Protein AF-A0A957LFF7-F1 (afdb_monomer)

Solvent-accessible surface area (backbone atoms only — not comparable to full-atom values): 16092 Å² total; per-residue (Å²): 108,64,40,80,43,75,60,96,47,93,90,56,61,20,32,33,23,32,61,81,77,65,48,78,44,33,80,44,95,45,65,62,37,70,93,57,40,44,68,36,79,87,56,57,24,31,41,45,17,25,79,89,39,57,14,36,35,26,32,63,75,37,49,80,54,36,79,46,99,39,33,46,65,43,64,48,60,26,63,67,77,51,31,30,41,39,32,44,51,45,91,85,44,99,55,83,51,52,25,37,32,26,35,55,90,66,52,47,77,68,32,72,49,96,48,56,61,72,44,76,49,58,40,88,73,17,66,34,24,44,40,31,36,66,98,34,50,18,34,39,22,34,35,84,59,56,50,82,75,42,75,48,98,50,39,54,31,87,86,28,60,43,67,33,89,85,59,54,36,38,39,42,27,28,68,88,57,33,37,39,40,31,35,74,82,74,82,48,76,49,76,54,71,91,84,60,54,52,52,86,57,53,72,42,58,49,90,83,53,66,30,36,41,39,43,35,58,86,83,48,72,48,80,43,46,48,56,51,55,60,70,39,71,91,36,70,92,74,52,52,72,68,54,54,49,50,47,49,46,63,43,82,69,54,73,83,71,80,70,93,41,78,70,60,48,68,64,52,64,76,53,57,67,61,48,52,56,39,56,64,57,74,78,109

pLDDT: mean 75.21, std 21.8, range [34.44, 98.62]

Structure (mmCIF, N/CA/C/O backbone):
data_AF-A0A957LFF7-F1
#
_entry.id   AF-A0A957LFF7-F1
#
loop_
_atom_site.group_PDB
_atom_site.id
_atom_site.type_symbol
_atom_site.label_atom_id
_atom_site.label_alt_id
_atom_site.label_comp_id
_atom_site.label_asym_id
_atom_site.label_entity_id
_atom_site.label_seq_id
_atom_site.pdbx_PDB_ins_code
_atom_site.Cartn_x
_atom_site.Cartn_y
_atom_site.Cartn_z
_atom_site.occupancy
_atom_site.B_iso_or_equiv
_atom_site.auth_seq_id
_atom_site.auth_comp_id
_atom_site.auth_asym_id
_atom_site.auth_atom_id
_atom_site.pdbx_PDB_model_num
ATOM 1 N N . ASN A 1 1 ? 1.253 -13.763 -16.167 1.00 77.38 1 ASN A N 1
ATOM 2 C CA . ASN A 1 1 ? 1.771 -13.735 -17.559 1.00 77.38 1 ASN A CA 1
ATOM 3 C C . ASN A 1 1 ? 3.117 -13.038 -17.719 1.00 77.38 1 ASN A C 1
ATOM 5 O O . ASN A 1 1 ? 3.558 -12.886 -18.852 1.00 77.38 1 ASN A O 1
ATOM 9 N N . VAL A 1 2 ? 3.798 -12.659 -16.637 1.00 89.12 2 VAL A N 1
ATOM 10 C CA . VAL A 1 2 ? 5.125 -12.039 -16.680 1.00 89.12 2 VAL A CA 1
ATOM 11 C C . VAL A 1 2 ? 6.040 -12.816 -15.743 1.00 89.12 2 VAL A C 1
ATOM 13 O O . VAL A 1 2 ? 5.592 -13.253 -14.685 1.00 89.12 2 VAL A O 1
ATOM 16 N N . LEU A 1 3 ? 7.289 -13.005 -16.152 1.00 87.38 3 LEU A N 1
ATOM 17 C CA . LEU A 1 3 ? 8.359 -13.588 -15.354 1.00 87.38 3 LEU A CA 1
ATOM 18 C C . LEU A 1 3 ? 9.460 -12.542 -15.204 1.00 87.38 3 LEU A C 1
ATOM 20 O O . LEU A 1 3 ? 9.880 -11.948 -16.196 1.00 87.38 3 LEU A O 1
ATOM 24 N N . LEU A 1 4 ? 9.924 -12.330 -13.978 1.00 87.44 4 LEU A N 1
ATOM 25 C CA . LEU A 1 4 ? 11.125 -11.547 -13.713 1.00 87.44 4 LEU A CA 1
ATOM 26 C C . LEU A 1 4 ? 12.278 -12.523 -13.518 1.00 87.44 4 LEU A C 1
ATOM 28 O O . LEU A 1 4 ? 12.191 -13.439 -12.702 1.00 87.44 4 LEU A O 1
ATOM 32 N N . VAL A 1 5 ? 13.330 -12.350 -14.303 1.00 84.12 5 VAL A N 1
ATOM 33 C CA . VAL A 1 5 ? 14.483 -13.242 -14.340 1.00 84.12 5 VAL A CA 1
ATOM 34 C C . VAL A 1 5 ? 15.699 -12.429 -13.935 1.00 84.12 5 VAL A C 1
ATOM 36 O O . VAL A 1 5 ? 16.061 -11.484 -14.629 1.00 84.12 5 VAL A O 1
ATOM 39 N N . SER A 1 6 ? 16.323 -12.787 -12.814 1.00 82.50 6 SER A N 1
ATOM 40 C CA . SER A 1 6 ? 17.647 -12.273 -12.468 1.00 82.50 6 SER A CA 1
ATOM 41 C C . SER A 1 6 ? 18.702 -13.279 -12.945 1.00 82.50 6 SER A C 1
ATOM 43 O O . SER A 1 6 ? 18.660 -14.431 -12.501 1.00 82.50 6 SER A O 1
ATOM 45 N N . PRO A 1 7 ? 19.576 -12.919 -13.900 1.00 76.38 7 PRO A N 1
ATOM 46 C CA . PRO A 1 7 ? 20.633 -13.805 -14.363 1.00 76.38 7 PRO A CA 1
ATOM 47 C C . PRO A 1 7 ? 21.721 -13.950 -13.291 1.00 76.38 7 PRO A C 1
ATOM 49 O O . PRO A 1 7 ? 22.171 -12.972 -12.710 1.00 76.38 7 PRO A O 1
ATOM 52 N N . ASP A 1 8 ? 22.211 -15.173 -13.085 1.00 71.88 8 ASP A N 1
ATOM 53 C CA . ASP A 1 8 ? 23.345 -15.475 -12.187 1.00 71.88 8 ASP A CA 1
ATOM 54 C C . ASP A 1 8 ? 24.714 -15.163 -12.843 1.00 71.88 8 ASP A C 1
ATOM 56 O O . ASP A 1 8 ? 25.761 -15.697 -12.482 1.00 71.88 8 ASP A O 1
ATOM 60 N N . ILE A 1 9 ? 24.713 -14.334 -13.892 1.00 75.12 9 ILE A N 1
ATOM 61 C CA . ILE A 1 9 ? 25.899 -13.992 -14.678 1.00 75.12 9 ILE A CA 1
ATOM 62 C C . ILE A 1 9 ? 26.309 -12.566 -14.332 1.00 75.12 9 ILE A C 1
ATOM 64 O O . ILE A 1 9 ? 25.563 -11.611 -14.546 1.00 75.12 9 ILE A O 1
ATOM 68 N N . GLN A 1 10 ? 27.535 -12.415 -13.830 1.00 75.19 10 GLN A N 1
ATOM 69 C CA . GLN A 1 10 ? 28.077 -11.119 -13.440 1.00 75.19 10 GLN A CA 1
ATOM 70 C C . GLN A 1 10 ? 28.058 -10.129 -14.620 1.00 75.19 10 GLN A C 1
ATOM 72 O O . GLN A 1 10 ? 28.697 -10.358 -15.646 1.00 75.19 10 GLN A O 1
ATOM 77 N N . GLY A 1 11 ? 27.354 -9.008 -14.444 1.00 73.00 11 GLY A N 1
ATOM 78 C CA . GLY A 1 11 ? 27.258 -7.931 -15.434 1.00 73.00 11 GLY A CA 1
ATOM 79 C C . GLY A 1 11 ? 26.055 -8.016 -16.377 1.00 73.00 11 GLY A C 1
ATOM 80 O O . GLY A 1 11 ? 25.859 -7.087 -17.160 1.00 73.00 11 GLY A O 1
ATOM 81 N N . GLU A 1 12 ? 25.233 -9.067 -16.300 1.00 83.81 12 GLU A N 1
ATOM 82 C CA . GLU A 1 12 ? 23.935 -9.078 -16.974 1.00 83.81 12 GLU A CA 1
ATOM 83 C C . GLU A 1 12 ? 22.857 -8.453 -16.088 1.00 83.81 12 GLU A C 1
ATOM 85 O O . GLU A 1 12 ? 22.757 -8.731 -14.897 1.00 83.81 12 GLU A O 1
ATOM 90 N N . LEU A 1 13 ? 22.044 -7.587 -16.688 1.00 87.81 13 LEU A N 1
ATOM 91 C CA . LEU A 1 13 ? 20.925 -6.965 -15.996 1.00 87.81 13 LEU A CA 1
ATOM 92 C C . LEU A 1 13 ? 19.723 -7.916 -15.944 1.00 87.81 13 LEU A C 1
ATOM 94 O O . LEU A 1 13 ? 19.470 -8.620 -16.932 1.00 87.81 13 LEU A O 1
ATOM 98 N N . PRO A 1 14 ? 18.934 -7.891 -14.854 1.00 91.19 14 PRO A N 1
ATOM 99 C CA . PRO A 1 14 ? 17.681 -8.625 -14.783 1.00 91.19 14 PRO A CA 1
ATOM 100 C C . PRO A 1 14 ? 16.731 -8.279 -15.927 1.00 91.19 14 PRO A C 1
ATOM 102 O O . PRO A 1 14 ? 16.758 -7.188 -16.496 1.00 91.19 14 PRO A O 1
ATOM 105 N N . GLN A 1 15 ? 15.889 -9.234 -16.297 1.00 92.75 15 GLN A N 1
ATOM 106 C CA . GLN A 1 15 ? 15.013 -9.133 -17.455 1.00 92.75 15 GLN A CA 1
ATOM 107 C C . GLN A 1 15 ? 13.576 -9.453 -17.083 1.00 92.75 15 GLN A C 1
ATOM 109 O O . GLN A 1 15 ? 13.282 -10.332 -16.274 1.00 92.75 15 GLN A O 1
ATOM 114 N N . MET A 1 16 ? 12.663 -8.754 -17.740 1.00 94.50 16 MET A N 1
ATOM 115 C CA . MET A 1 16 ? 11.258 -9.106 -17.766 1.00 94.50 16 MET A CA 1
ATOM 116 C C . MET A 1 16 ? 10.983 -9.956 -19.004 1.00 94.50 16 MET A C 1
ATOM 118 O O . MET A 1 16 ? 11.341 -9.569 -20.116 1.00 94.50 16 MET A O 1
ATOM 122 N N . HIS A 1 17 ? 10.282 -11.071 -18.828 1.00 94.12 17 HIS A N 1
ATOM 123 C CA . HIS A 1 17 ? 9.855 -11.962 -19.899 1.00 94.12 17 HIS A CA 1
ATOM 124 C C . HIS A 1 17 ? 8.348 -12.177 -19.880 1.00 94.12 17 HIS A C 1
ATOM 126 O O . HIS A 1 17 ? 7.707 -12.186 -18.829 1.00 94.12 17 HIS A O 1
ATOM 132 N N . SER A 1 18 ? 7.776 -12.433 -21.051 1.00 92.69 18 SER A N 1
ATOM 133 C CA . SER A 1 18 ? 6.415 -12.939 -21.143 1.00 92.69 18 SER A CA 1
ATOM 134 C C . SER A 1 18 ? 6.381 -14.371 -20.623 1.00 92.69 18 SER A C 1
ATOM 136 O O . SER A 1 18 ? 7.035 -15.257 -21.164 1.00 92.69 18 SER A O 1
ATOM 138 N N . GLY A 1 19 ? 5.557 -14.629 -19.615 1.00 88.75 19 GLY A N 1
ATOM 139 C CA . GLY A 1 19 ? 5.287 -15.983 -19.134 1.00 88.75 19 GLY A CA 1
ATOM 140 C C . GLY A 1 19 ? 4.534 -16.858 -20.143 1.00 88.75 19 GLY A C 1
ATOM 141 O O . GLY A 1 19 ? 4.416 -18.054 -19.918 1.00 88.75 19 GLY A O 1
ATOM 142 N N . LEU A 1 20 ? 4.021 -16.287 -21.242 1.00 90.12 20 LEU A N 1
ATOM 143 C CA . LEU A 1 20 ? 3.292 -17.035 -22.272 1.00 90.12 20 LEU A CA 1
ATOM 144 C C . LEU A 1 20 ? 4.219 -17.655 -23.322 1.00 90.12 20 LEU A C 1
ATOM 146 O O . LEU A 1 20 ? 3.937 -18.740 -23.819 1.00 90.12 20 LEU A O 1
ATOM 150 N N . ASN A 1 21 ? 5.296 -16.960 -23.695 1.00 91.44 21 ASN A N 1
ATOM 151 C CA . ASN A 1 21 ? 6.184 -17.387 -24.783 1.00 91.44 21 ASN A CA 1
ATOM 152 C C . ASN A 1 21 ? 7.684 -17.233 -24.479 1.00 91.44 21 ASN A C 1
ATOM 154 O O . ASN A 1 21 ? 8.506 -17.561 -25.327 1.00 91.44 21 ASN A O 1
ATOM 158 N N . GLY A 1 22 ? 8.051 -16.741 -23.295 1.00 91.06 22 GLY A N 1
ATOM 159 C CA . GLY A 1 22 ? 9.440 -16.549 -22.875 1.00 91.06 22 GLY A CA 1
ATOM 160 C C . GLY A 1 22 ? 10.151 -15.360 -23.526 1.00 91.06 22 GLY A C 1
ATOM 161 O O . GLY A 1 22 ? 11.313 -15.106 -23.205 1.00 91.06 22 GLY A O 1
ATOM 162 N N . ASN A 1 23 ? 9.491 -14.605 -24.410 1.00 93.69 23 ASN A N 1
ATOM 163 C CA . ASN A 1 23 ? 10.116 -13.461 -25.066 1.00 93.69 23 ASN A CA 1
ATOM 164 C C . ASN A 1 23 ? 10.458 -12.380 -24.042 1.00 93.69 23 ASN A C 1
ATOM 166 O O . ASN A 1 23 ? 9.641 -12.061 -23.175 1.00 93.69 23 ASN A O 1
ATOM 170 N N . ARG A 1 24 ? 11.647 -11.788 -24.180 1.00 94.62 24 ARG A N 1
ATOM 171 C CA . ARG A 1 24 ? 12.051 -10.633 -23.378 1.00 94.62 24 ARG A CA 1
ATOM 172 C C . ARG A 1 24 ? 11.142 -9.444 -23.698 1.00 94.62 24 ARG A C 1
ATOM 174 O O . ARG A 1 24 ? 11.012 -9.067 -24.860 1.00 94.62 24 ARG A O 1
ATOM 181 N N . LEU A 1 25 ? 10.547 -8.876 -22.658 1.00 95.56 25 LEU A N 1
ATOM 182 C CA . LEU A 1 25 ? 9.688 -7.694 -22.691 1.00 95.56 25 LEU A CA 1
ATOM 183 C C . LEU A 1 25 ? 10.488 -6.426 -22.381 1.00 95.56 25 LEU A C 1
ATOM 185 O O . LEU A 1 25 ? 10.382 -5.441 -23.102 1.00 95.56 25 LEU A O 1
ATOM 189 N N . ALA A 1 26 ? 11.336 -6.470 -21.350 1.00 94.00 26 ALA A N 1
ATOM 190 C CA . ALA A 1 26 ? 12.173 -5.346 -20.939 1.00 94.00 26 ALA A CA 1
ATOM 191 C C . ALA A 1 26 ? 13.478 -5.823 -20.285 1.00 94.00 26 ALA A C 1
ATOM 193 O O . ALA A 1 26 ? 13.562 -6.947 -19.784 1.00 94.00 26 ALA A O 1
ATOM 194 N N . THR A 1 27 ? 14.481 -4.949 -20.280 1.00 92.81 27 THR A N 1
ATOM 195 C CA . THR A 1 27 ? 15.671 -5.067 -19.428 1.00 92.81 27 THR A CA 1
ATOM 196 C C . THR A 1 27 ? 15.472 -4.145 -18.230 1.00 92.81 27 THR A C 1
ATOM 198 O O . THR A 1 27 ? 15.052 -3.007 -18.414 1.00 92.81 27 THR A O 1
ATOM 201 N N . LEU A 1 28 ? 15.734 -4.647 -17.029 1.00 92.19 28 LEU A N 1
ATOM 202 C CA . LEU A 1 28 ? 15.571 -3.942 -15.760 1.00 92.19 28 LEU A CA 1
ATOM 203 C C . LEU A 1 28 ? 16.874 -3.238 -15.369 1.00 92.19 28 LEU A C 1
ATOM 205 O O . LEU A 1 28 ? 17.958 -3.670 -15.753 1.00 92.19 28 LEU A O 1
ATOM 209 N N . ASN A 1 29 ? 16.788 -2.173 -14.577 1.00 87.56 29 ASN A N 1
ATOM 210 C CA . ASN A 1 29 ? 17.941 -1.319 -14.265 1.00 87.56 29 ASN A CA 1
ATOM 211 C C . ASN A 1 29 ? 18.823 -1.810 -13.104 1.00 87.56 29 ASN A C 1
ATOM 213 O O . ASN A 1 29 ? 19.737 -1.099 -12.689 1.00 87.56 29 ASN A O 1
ATOM 217 N N . GLY A 1 30 ? 18.581 -3.010 -12.578 1.00 87.75 30 GLY A N 1
ATOM 218 C CA . GLY A 1 30 ? 19.412 -3.605 -11.535 1.00 87.75 30 GLY A CA 1
ATOM 219 C C . GLY A 1 30 ? 18.739 -4.769 -10.823 1.00 87.75 30 GLY A C 1
ATOM 220 O O . GLY A 1 30 ? 17.653 -5.209 -11.206 1.00 87.75 30 GLY A O 1
ATOM 221 N N . ASP A 1 31 ? 19.383 -5.246 -9.761 1.00 89.50 31 ASP A N 1
ATOM 222 C CA . ASP A 1 31 ? 18.840 -6.296 -8.902 1.00 89.50 31 ASP A CA 1
ATOM 223 C C . ASP A 1 31 ? 17.602 -5.802 -8.160 1.00 89.50 31 ASP A C 1
ATOM 225 O O . ASP A 1 31 ? 17.646 -4.843 -7.377 1.00 89.50 31 ASP A O 1
ATOM 229 N N . PHE A 1 32 ? 16.479 -6.461 -8.432 1.00 89.69 32 PHE A N 1
ATOM 230 C CA . PHE A 1 32 ? 15.184 -6.079 -7.896 1.00 89.69 32 PHE A CA 1
ATOM 231 C C . PHE A 1 32 ? 14.909 -6.730 -6.534 1.00 89.69 32 PHE A C 1
ATOM 233 O O . PHE A 1 32 ? 15.280 -7.872 -6.256 1.00 89.69 32 PHE A O 1
ATOM 240 N N . ARG A 1 33 ? 14.205 -5.997 -5.673 1.00 90.25 33 ARG A N 1
ATOM 241 C CA . ARG A 1 33 ? 13.721 -6.434 -4.363 1.00 90.25 33 ARG A CA 1
ATOM 242 C C . ARG A 1 33 ? 12.398 -7.162 -4.565 1.00 90.25 33 ARG A C 1
ATOM 244 O O . ARG A 1 33 ? 11.357 -6.520 -4.707 1.00 90.25 33 ARG A O 1
ATOM 251 N N . ALA A 1 34 ? 12.427 -8.494 -4.567 1.00 82.12 34 ALA A N 1
ATOM 252 C CA . ALA A 1 34 ? 11.243 -9.312 -4.849 1.00 82.12 34 ALA A CA 1
ATOM 253 C C . ALA A 1 34 ? 10.036 -8.962 -3.953 1.00 82.12 34 ALA A C 1
ATOM 255 O O . ALA A 1 34 ? 8.927 -8.864 -4.457 1.00 82.12 34 ALA A O 1
ATOM 256 N N . GLY A 1 35 ? 10.254 -8.684 -2.660 1.00 83.38 35 GLY A N 1
ATOM 257 C CA . GLY A 1 35 ? 9.178 -8.336 -1.717 1.00 83.38 35 GLY A CA 1
ATOM 258 C C . GLY A 1 35 ? 8.531 -6.959 -1.922 1.00 83.38 35 GLY A C 1
ATOM 259 O O . GLY A 1 35 ? 7.444 -6.724 -1.416 1.00 83.38 35 GLY A O 1
ATOM 260 N N . LEU A 1 36 ? 9.167 -6.055 -2.673 1.00 88.44 36 LEU A N 1
ATOM 261 C CA . LEU A 1 36 ? 8.616 -4.732 -3.010 1.00 88.44 36 LEU A CA 1
ATOM 262 C C . LEU A 1 36 ? 8.231 -4.612 -4.487 1.00 88.44 36 LEU A C 1
ATOM 264 O O . LEU A 1 36 ? 7.706 -3.589 -4.917 1.00 88.44 36 LEU A O 1
ATOM 268 N N . THR A 1 37 ? 8.495 -5.659 -5.262 1.00 92.12 37 THR A N 1
ATOM 269 C CA . THR A 1 37 ? 8.142 -5.733 -6.672 1.00 92.12 37 THR A CA 1
ATOM 270 C C . THR A 1 37 ? 6.749 -6.329 -6.796 1.00 92.12 37 THR A C 1
ATOM 272 O O . THR A 1 37 ? 6.529 -7.481 -6.431 1.00 92.12 37 THR A O 1
ATOM 275 N N . GLN A 1 38 ? 5.795 -5.536 -7.278 1.00 94.31 38 GLN A N 1
ATOM 276 C CA . GLN A 1 38 ? 4.371 -5.864 -7.195 1.00 94.31 38 GLN A CA 1
ATOM 277 C C . GLN A 1 38 ? 3.662 -5.567 -8.513 1.00 94.31 38 GLN A C 1
ATOM 279 O O . GLN A 1 38 ? 3.966 -4.577 -9.181 1.00 94.31 38 GLN A O 1
ATOM 284 N N . PHE A 1 39 ? 2.689 -6.405 -8.866 1.00 94.69 39 PHE A N 1
ATOM 285 C CA . PHE A 1 39 ? 1.749 -6.140 -9.954 1.00 94.69 39 PHE A CA 1
ATOM 286 C C . PHE A 1 39 ? 0.570 -5.319 -9.437 1.00 94.69 39 PHE A C 1
ATOM 288 O O . PHE A 1 39 ? 0.156 -5.484 -8.289 1.00 94.69 39 PHE A O 1
ATOM 295 N N . SER A 1 40 ? -0.001 -4.474 -10.292 1.00 95.88 40 SER A N 1
ATOM 296 C CA . SER A 1 40 ? -1.298 -3.872 -10.006 1.00 95.88 40 SER A CA 1
ATOM 297 C C . SER A 1 40 ? -2.393 -4.949 -9.931 1.00 95.88 40 SER A C 1
ATOM 299 O O . SER A 1 40 ? -2.273 -5.985 -10.593 1.00 95.88 40 SER A O 1
ATOM 301 N N . PRO A 1 41 ? -3.488 -4.716 -9.184 1.00 94.62 41 PRO A N 1
ATOM 302 C CA . PRO A 1 41 ? -4.597 -5.668 -9.065 1.00 94.62 41 PRO A CA 1
ATOM 303 C C . PRO A 1 41 ? -5.236 -6.046 -10.405 1.00 94.62 41 PRO A C 1
ATOM 305 O O . PRO A 1 41 ? -5.669 -7.179 -10.595 1.00 94.62 41 PRO A O 1
ATOM 308 N N . ASP A 1 42 ? -5.256 -5.113 -11.360 1.00 94.56 42 ASP A N 1
ATOM 309 C CA . ASP A 1 42 ? -5.746 -5.348 -12.722 1.00 94.56 42 ASP A CA 1
ATOM 310 C C . ASP A 1 42 ? -4.716 -6.043 -13.637 1.00 94.56 42 ASP A C 1
ATOM 312 O O . ASP A 1 42 ? -5.030 -6.387 -14.776 1.00 94.56 42 ASP A O 1
ATOM 316 N N . GLY A 1 43 ? -3.485 -6.251 -13.158 1.00 94.31 43 GLY A N 1
ATOM 317 C CA . GLY A 1 43 ? -2.394 -6.894 -13.886 1.00 94.31 43 GLY A CA 1
ATOM 318 C C . GLY A 1 43 ? -1.840 -6.088 -15.065 1.00 94.31 43 GLY A C 1
ATOM 319 O O . GLY A 1 43 ? -1.116 -6.653 -15.889 1.00 94.31 43 GLY A O 1
ATOM 320 N N . ASN A 1 44 ? -2.167 -4.799 -15.186 1.00 95.44 44 ASN A N 1
ATOM 321 C CA . ASN A 1 44 ? -1.750 -3.969 -16.320 1.00 95.44 44 ASN A CA 1
ATOM 322 C C . ASN A 1 44 ? -0.428 -3.231 -16.085 1.00 95.44 44 ASN A C 1
ATOM 324 O O . ASN A 1 44 ? 0.263 -2.892 -17.050 1.00 95.44 44 ASN A O 1
ATOM 328 N N . SER A 1 45 ? -0.051 -3.000 -14.828 1.00 96.81 45 SER A N 1
ATOM 329 C CA . SER A 1 45 ? 1.214 -2.375 -14.454 1.00 96.81 45 SER A CA 1
ATOM 330 C C . SER A 1 45 ? 1.944 -3.167 -13.378 1.00 96.81 45 SER A C 1
ATOM 332 O O . SER A 1 45 ? 1.409 -4.086 -12.757 1.00 96.81 45 SER A O 1
ATOM 334 N N . LEU A 1 46 ? 3.200 -2.806 -13.160 1.00 96.25 46 LEU A N 1
ATOM 335 C CA . LEU A 1 46 ? 4.011 -3.310 -12.071 1.00 96.25 46 LEU A CA 1
ATOM 336 C C . LEU A 1 46 ? 5.027 -2.261 -11.638 1.00 96.25 46 LEU A C 1
ATOM 338 O O . LEU A 1 46 ? 5.553 -1.511 -12.461 1.00 96.25 46 LEU A O 1
ATOM 342 N N . ILE A 1 47 ? 5.294 -2.237 -10.339 1.00 97.25 47 ILE A N 1
ATOM 343 C CA . ILE A 1 47 ? 6.407 -1.487 -9.768 1.00 97.25 47 ILE A CA 1
ATOM 344 C C . ILE A 1 47 ? 7.581 -2.442 -9.576 1.00 97.25 47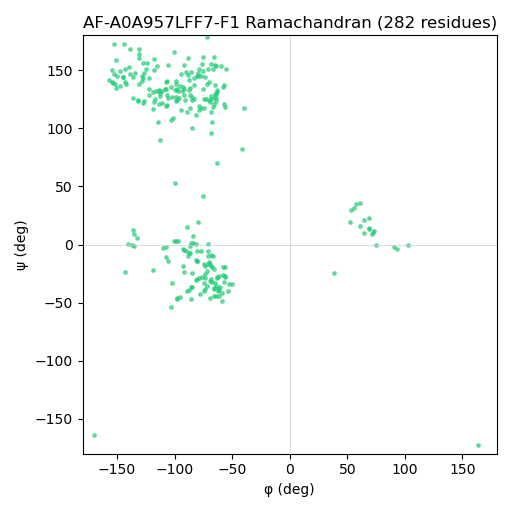 ILE A C 1
ATOM 346 O O . ILE A 1 47 ? 7.405 -3.534 -9.036 1.00 97.25 47 ILE A O 1
ATOM 350 N N . ILE A 1 48 ? 8.767 -2.030 -10.010 1.00 96.00 48 ILE A N 1
ATOM 351 C CA . ILE A 1 48 ? 10.033 -2.693 -9.718 1.00 96.00 48 ILE A CA 1
ATOM 352 C C . ILE A 1 48 ? 10.799 -1.823 -8.726 1.00 96.00 48 ILE A C 1
ATOM 354 O O . ILE A 1 48 ? 11.144 -0.678 -9.019 1.00 96.00 48 ILE A O 1
ATOM 358 N N . ALA A 1 49 ? 11.078 -2.377 -7.552 1.00 95.19 49 ALA A N 1
ATOM 359 C CA . ALA A 1 49 ? 11.963 -1.768 -6.568 1.00 95.19 49 ALA A CA 1
ATOM 360 C C . ALA A 1 49 ? 13.348 -2.405 -6.679 1.00 95.19 49 ALA A C 1
ATOM 362 O O . ALA A 1 49 ? 13.443 -3.621 -6.822 1.00 95.19 49 ALA A O 1
ATOM 363 N N . TYR A 1 50 ? 14.415 -1.620 -6.551 1.00 94.00 50 TYR A N 1
ATOM 364 C CA . TYR A 1 50 ? 15.792 -2.110 -6.640 1.00 94.00 50 TYR A CA 1
ATOM 365 C C . TYR A 1 50 ? 16.563 -1.897 -5.338 1.00 94.00 50 TYR A C 1
ATOM 367 O O . TYR A 1 50 ? 16.195 -1.058 -4.516 1.00 94.00 50 TYR A O 1
ATOM 375 N N . TYR A 1 51 ? 17.647 -2.650 -5.142 1.00 89.94 51 TYR A N 1
ATOM 376 C CA . TYR A 1 51 ? 18.518 -2.483 -3.970 1.00 89.94 51 TYR A CA 1
ATOM 377 C C . TYR A 1 51 ? 19.362 -1.203 -4.018 1.00 89.94 51 TYR A C 1
ATOM 379 O O . TYR A 1 51 ? 19.598 -0.581 -2.981 1.00 89.94 51 TYR A O 1
ATOM 387 N N . SER A 1 52 ? 19.811 -0.807 -5.209 1.00 88.50 52 SER A N 1
ATOM 388 C CA . SER A 1 52 ? 20.843 0.232 -5.375 1.00 88.50 52 SER A CA 1
ATOM 389 C C . SER A 1 52 ? 20.515 1.255 -6.462 1.00 88.50 52 SER A C 1
ATOM 391 O O . SER A 1 52 ? 21.373 2.048 -6.838 1.00 88.50 52 SER A O 1
ATOM 393 N N . SER A 1 53 ? 19.296 1.228 -6.995 1.00 91.19 53 SER A N 1
ATOM 394 C CA . SER A 1 53 ? 18.848 2.130 -8.053 1.00 91.19 53 SER A CA 1
ATOM 395 C C . SER A 1 53 ? 17.426 2.610 -7.798 1.00 91.19 53 SER A C 1
ATOM 397 O O . SER A 1 53 ? 16.715 2.116 -6.917 1.00 91.19 53 SER A O 1
ATOM 399 N N . TYR A 1 54 ? 17.026 3.614 -8.570 1.00 94.75 54 TYR A N 1
ATOM 400 C CA . TYR A 1 54 ? 15.699 4.202 -8.480 1.00 94.75 54 TYR A CA 1
ATOM 401 C C . TYR A 1 54 ? 14.676 3.212 -9.012 1.00 94.75 54 TYR A C 1
ATOM 403 O O . TYR A 1 54 ? 14.936 2.534 -10.008 1.00 94.75 54 TYR A O 1
ATOM 411 N N . GLY A 1 55 ? 13.528 3.121 -8.344 1.00 96.31 55 GLY A N 1
ATOM 412 C CA . GLY A 1 55 ? 12.471 2.211 -8.773 1.00 96.31 55 GLY A CA 1
ATOM 413 C C . GLY A 1 55 ? 11.878 2.597 -10.128 1.00 96.31 55 GLY A C 1
ATOM 414 O O . GLY A 1 55 ? 11.989 3.736 -10.585 1.00 96.31 55 GLY A O 1
ATOM 415 N N . GLU A 1 56 ? 11.203 1.647 -10.763 1.00 97.69 56 GLU A N 1
ATOM 416 C CA . GLU A 1 56 ? 10.534 1.851 -12.047 1.00 97.69 56 GLU A CA 1
ATOM 417 C C . GLU A 1 56 ? 9.074 1.416 -11.984 1.00 97.69 56 GLU A C 1
ATOM 419 O O . GLU A 1 56 ? 8.730 0.410 -11.368 1.00 97.69 56 GLU A O 1
ATOM 424 N N . LEU A 1 57 ? 8.217 2.158 -12.677 1.00 98.25 57 LEU A N 1
ATOM 425 C CA . LEU A 1 57 ? 6.848 1.770 -12.984 1.00 98.25 57 LEU A CA 1
ATOM 426 C C . LEU A 1 57 ? 6.783 1.391 -14.465 1.00 98.25 57 LEU A C 1
ATOM 428 O O . LEU A 1 57 ? 7.181 2.173 -15.334 1.00 98.25 57 LEU A O 1
ATOM 432 N N . LEU A 1 58 ? 6.275 0.196 -14.755 1.00 97.75 58 LEU A N 1
ATOM 433 C CA . LEU A 1 58 ? 6.146 -0.338 -16.109 1.00 97.75 58 LEU A CA 1
ATOM 434 C C . LEU A 1 58 ? 4.734 -0.878 -16.345 1.00 97.75 58 LEU A C 1
ATOM 436 O O . LEU A 1 58 ? 4.012 -1.212 -15.405 1.00 97.75 58 LEU A O 1
ATOM 440 N N . ARG A 1 59 ? 4.357 -1.020 -17.615 1.00 96.94 59 ARG A N 1
ATOM 441 C CA . ARG A 1 59 ? 3.280 -1.921 -18.029 1.00 96.94 59 ARG A CA 1
ATOM 442 C C . ARG A 1 59 ? 3.766 -3.364 -18.014 1.00 96.94 59 ARG A C 1
ATOM 444 O O . ARG A 1 59 ? 4.948 -3.640 -18.215 1.00 96.94 59 ARG A O 1
ATOM 451 N N . THR A 1 60 ? 2.839 -4.303 -17.858 1.00 95.00 60 THR A N 1
ATOM 452 C CA . THR A 1 60 ? 3.149 -5.741 -17.903 1.00 95.00 60 THR A CA 1
ATOM 453 C C . THR A 1 60 ? 3.570 -6.253 -19.282 1.00 95.00 60 THR A C 1
ATOM 455 O O . THR A 1 60 ? 4.057 -7.376 -19.382 1.00 95.00 60 THR A O 1
ATOM 458 N N . ASP A 1 61 ? 3.455 -5.438 -20.333 1.00 94.25 61 ASP A N 1
ATOM 459 C CA . ASP A 1 61 ? 4.042 -5.698 -21.653 1.00 94.25 61 ASP A CA 1
ATOM 460 C C . ASP A 1 61 ? 5.507 -5.229 -21.788 1.00 94.25 61 ASP A C 1
ATOM 462 O O . ASP A 1 61 ? 6.105 -5.394 -22.849 1.00 94.25 61 ASP A O 1
ATOM 466 N N . GLY A 1 62 ? 6.095 -4.676 -20.721 1.00 94.50 62 GLY A N 1
ATOM 467 C CA . GLY A 1 62 ? 7.459 -4.143 -20.696 1.00 94.50 62 GLY A CA 1
ATOM 468 C C . GLY A 1 62 ? 7.568 -2.659 -21.051 1.00 94.50 62 GLY A C 1
ATOM 469 O O . GLY A 1 62 ? 8.664 -2.104 -20.991 1.00 94.50 62 GLY A O 1
ATOM 470 N N . THR A 1 63 ? 6.466 -1.983 -21.393 1.00 96.25 63 THR A N 1
ATOM 471 C CA . THR A 1 63 ? 6.495 -0.543 -21.682 1.00 96.25 63 THR A CA 1
ATOM 472 C C . THR A 1 63 ? 6.846 0.242 -20.421 1.00 96.25 63 THR A C 1
ATOM 474 O O . THR A 1 63 ? 6.123 0.195 -19.427 1.00 96.25 63 THR A O 1
ATOM 477 N N . PHE A 1 64 ? 7.929 1.013 -20.472 1.00 97.38 64 PHE A N 1
ATOM 478 C CA . PHE A 1 64 ? 8.313 1.931 -19.403 1.00 97.38 64 PHE A CA 1
ATOM 479 C C . PHE A 1 64 ? 7.264 3.039 -19.223 1.00 97.38 64 PHE A C 1
ATOM 481 O O . PHE A 1 64 ? 6.871 3.689 -20.194 1.00 97.38 64 PHE A O 1
ATOM 488 N N . ILE A 1 65 ? 6.819 3.259 -17.982 1.00 98.12 65 ILE A N 1
ATOM 489 C CA . ILE A 1 65 ? 5.877 4.330 -17.631 1.00 98.12 65 ILE A CA 1
ATOM 490 C C . ILE A 1 65 ? 6.625 5.483 -16.965 1.00 98.12 65 ILE A C 1
ATOM 492 O O . ILE A 1 65 ? 6.489 6.628 -17.396 1.00 98.12 65 ILE A O 1
ATOM 496 N N . LYS A 1 66 ? 7.386 5.201 -15.901 1.00 97.81 66 LYS A N 1
ATOM 497 C CA . LYS A 1 66 ? 8.029 6.239 -15.090 1.00 97.81 66 LYS A CA 1
ATOM 498 C C . LYS A 1 66 ? 9.240 5.710 -14.319 1.00 97.81 66 LYS A C 1
ATOM 500 O O . LYS A 1 66 ? 9.192 4.622 -13.753 1.00 97.81 66 LYS A O 1
ATOM 505 N N . LEU A 1 67 ? 10.278 6.544 -14.237 1.00 97.50 67 LEU A N 1
ATOM 506 C CA . LEU A 1 67 ? 11.344 6.426 -13.244 1.00 97.50 67 LEU A CA 1
ATOM 507 C C . LEU A 1 67 ? 10.848 7.091 -11.959 1.00 97.50 67 LEU A C 1
ATOM 509 O O . LEU A 1 67 ? 10.394 8.239 -11.997 1.00 97.50 67 LEU A O 1
ATOM 513 N N . LEU A 1 68 ? 10.877 6.360 -10.852 1.00 97.25 68 LEU A N 1
ATOM 514 C CA . LEU A 1 68 ? 10.430 6.859 -9.557 1.00 97.25 68 LEU A CA 1
ATOM 515 C C . LEU A 1 68 ? 11.468 7.811 -8.954 1.00 97.25 68 LEU A C 1
ATOM 517 O O . LEU A 1 68 ? 12.623 7.834 -9.378 1.00 97.25 68 LEU A O 1
ATOM 521 N N . SER A 1 69 ? 11.042 8.618 -7.985 1.00 94.62 69 SER A N 1
ATOM 522 C CA . SER A 1 69 ? 11.831 9.749 -7.482 1.00 94.62 69 SER A CA 1
ATOM 523 C C . SER A 1 69 ? 13.070 9.329 -6.676 1.00 94.62 69 SER A C 1
ATOM 525 O O . SER A 1 69 ? 13.967 10.143 -6.488 1.00 94.62 69 SER A O 1
ATOM 527 N N . GLY A 1 70 ? 13.155 8.062 -6.258 1.00 93.94 70 GLY A N 1
ATOM 528 C CA . GLY A 1 70 ? 14.312 7.505 -5.562 1.00 93.94 70 GLY A CA 1
ATOM 529 C C . GLY A 1 70 ? 14.251 5.985 -5.414 1.00 93.94 70 GLY A C 1
ATOM 530 O O . GLY A 1 70 ? 13.471 5.291 -6.086 1.00 93.94 70 GLY A O 1
ATOM 531 N N . ARG A 1 71 ? 15.083 5.450 -4.513 1.00 94.00 71 ARG A N 1
ATOM 532 C CA . ARG A 1 71 ? 15.025 4.034 -4.130 1.00 94.00 71 ARG A CA 1
ATOM 533 C C . ARG A 1 71 ? 13.733 3.764 -3.363 1.00 94.00 71 ARG A C 1
ATOM 535 O O . ARG A 1 71 ? 13.457 4.401 -2.356 1.00 94.00 71 ARG A O 1
ATOM 542 N N . VAL A 1 72 ? 12.946 2.801 -3.829 1.00 95.44 72 VAL A N 1
ATOM 543 C CA . VAL A 1 72 ? 11.667 2.444 -3.198 1.00 95.44 72 VAL A CA 1
ATOM 544 C C . VAL A 1 72 ? 11.923 1.666 -1.909 1.00 95.44 72 VAL A C 1
ATOM 546 O O . VAL A 1 72 ? 12.601 0.631 -1.936 1.00 95.44 72 VAL A O 1
ATOM 549 N N . ASN A 1 73 ? 11.355 2.145 -0.801 1.00 93.81 73 ASN A N 1
ATOM 550 C CA . ASN A 1 73 ? 11.360 1.453 0.488 1.00 93.81 73 ASN A CA 1
ATOM 551 C C . ASN A 1 73 ? 10.022 0.773 0.793 1.00 93.81 73 ASN A C 1
ATOM 553 O O . ASN A 1 73 ? 9.999 -0.316 1.360 1.00 93.81 73 ASN A O 1
ATOM 557 N N . GLN A 1 74 ? 8.922 1.373 0.343 1.00 94.31 74 GLN A N 1
ATOM 558 C CA . GLN A 1 74 ? 7.578 0.839 0.506 1.00 94.31 74 GLN A CA 1
ATOM 559 C C . GLN A 1 74 ? 6.744 1.168 -0.727 1.00 94.31 74 GLN A C 1
ATOM 561 O O . GLN A 1 74 ? 6.893 2.227 -1.334 1.00 94.31 74 GLN A O 1
ATOM 566 N N . ALA A 1 75 ? 5.860 0.259 -1.116 1.00 95.88 75 ALA A N 1
ATOM 567 C CA . ALA A 1 75 ? 4.886 0.522 -2.159 1.00 95.88 75 ALA A CA 1
ATOM 568 C C . ALA A 1 75 ? 3.653 -0.345 -1.954 1.00 95.88 75 ALA A C 1
ATOM 570 O O . ALA A 1 75 ? 3.768 -1.484 -1.501 1.00 95.88 75 ALA A O 1
ATOM 571 N N . ALA A 1 76 ? 2.492 0.180 -2.323 1.00 96.12 76 ALA A N 1
ATOM 572 C CA . ALA A 1 76 ? 1.259 -0.589 -2.335 1.00 96.12 76 ALA A CA 1
ATOM 573 C C . ALA A 1 76 ? 0.352 -0.104 -3.462 1.00 96.12 76 ALA A C 1
ATOM 575 O O . ALA A 1 76 ? 0.185 1.098 -3.684 1.00 96.12 76 ALA A O 1
ATOM 576 N N . TYR A 1 77 ? -0.251 -1.046 -4.177 1.00 97.88 77 TYR A N 1
ATOM 577 C CA . TYR A 1 77 ? -1.348 -0.718 -5.072 1.00 97.88 77 TYR A CA 1
ATOM 578 C C . TYR A 1 77 ? -2.649 -0.647 -4.291 1.00 97.88 77 TYR A C 1
ATOM 580 O O . TYR A 1 77 ? -2.954 -1.518 -3.482 1.00 97.88 77 TYR A O 1
ATOM 588 N N . ASN A 1 78 ? -3.447 0.364 -4.599 1.00 97.81 78 ASN A N 1
ATOM 589 C CA . ASN A 1 78 ? -4.825 0.403 -4.171 1.00 97.81 78 ASN A CA 1
ATOM 590 C C . ASN A 1 78 ? -5.596 -0.748 -4.845 1.00 97.81 78 ASN A C 1
ATOM 592 O O . ASN A 1 78 ? -5.526 -0.873 -6.075 1.00 97.81 78 ASN A O 1
ATOM 596 N N . PRO A 1 79 ? -6.343 -1.557 -4.075 1.00 96.12 79 PRO A N 1
ATOM 597 C CA . PRO A 1 79 ? -6.973 -2.779 -4.569 1.00 96.12 79 PRO A CA 1
ATOM 598 C C . PRO A 1 79 ? -8.094 -2.541 -5.592 1.00 96.12 79 PRO A C 1
ATOM 600 O O . PRO A 1 79 ? -8.421 -3.461 -6.341 1.00 96.12 79 PRO A O 1
ATOM 603 N N . SER A 1 80 ? -8.677 -1.337 -5.665 1.00 95.12 80 SER A N 1
ATOM 604 C CA . SER A 1 80 ? -9.904 -1.094 -6.438 1.00 95.12 80 SER A CA 1
ATOM 605 C C . SER A 1 80 ? -9.780 -0.082 -7.580 1.00 95.12 80 SER A C 1
ATOM 607 O O . SER A 1 80 ? -10.592 -0.120 -8.506 1.00 95.12 80 SER A O 1
ATOM 609 N N . ASN A 1 81 ? -8.796 0.825 -7.561 1.00 95.62 81 ASN A N 1
ATOM 610 C CA . ASN A 1 81 ? -8.846 2.022 -8.420 1.00 95.62 81 ASN A CA 1
ATOM 611 C C . ASN A 1 81 ? -7.558 2.353 -9.210 1.00 95.62 81 ASN A C 1
ATOM 613 O O . ASN A 1 81 ? -7.491 3.403 -9.862 1.00 95.62 81 ASN A O 1
ATOM 617 N N . GLY A 1 82 ? -6.532 1.496 -9.160 1.00 95.50 82 GLY A N 1
ATOM 618 C CA . GLY A 1 82 ? -5.279 1.701 -9.902 1.00 95.50 82 GLY A CA 1
ATOM 619 C C . GLY A 1 82 ? -4.422 2.867 -9.389 1.00 95.50 82 GLY A C 1
ATOM 620 O O . GLY A 1 82 ? -3.633 3.448 -10.139 1.00 95.50 82 GLY A O 1
ATOM 621 N N . ARG A 1 83 ? -4.589 3.272 -8.127 1.00 98.12 83 ARG A N 1
ATOM 622 C CA . ARG A 1 83 ? -3.617 4.131 -7.438 1.00 98.12 83 ARG A CA 1
ATOM 623 C C . ARG A 1 83 ? -2.444 3.298 -6.944 1.00 98.12 83 ARG A C 1
ATOM 625 O O . ARG A 1 83 ? -2.600 2.132 -6.599 1.00 98.12 83 ARG A O 1
ATOM 632 N N . LEU A 1 84 ? -1.272 3.908 -6.927 1.00 98.38 84 LEU A N 1
ATOM 633 C CA . LEU A 1 84 ? -0.049 3.340 -6.379 1.00 98.38 84 LEU A CA 1
ATOM 634 C C . LEU A 1 84 ? 0.503 4.344 -5.380 1.00 98.38 84 LEU A C 1
ATOM 636 O O . LEU A 1 84 ? 0.728 5.493 -5.748 1.00 98.38 84 LEU A O 1
ATOM 640 N N . ILE A 1 85 ? 0.709 3.922 -4.141 1.00 98.06 85 ILE A N 1
ATOM 641 C CA . ILE A 1 85 ? 1.442 4.707 -3.155 1.00 98.06 85 ILE A CA 1
ATOM 642 C C . ILE A 1 85 ? 2.901 4.237 -3.154 1.00 98.06 85 ILE A C 1
ATOM 644 O O . ILE A 1 85 ? 3.156 3.031 -3.221 1.00 98.06 85 ILE A O 1
ATOM 648 N N . VAL A 1 86 ? 3.856 5.168 -3.119 1.00 97.69 86 VAL A N 1
ATOM 649 C CA . VAL A 1 86 ? 5.298 4.880 -3.098 1.00 97.69 86 VAL A CA 1
ATOM 650 C C . VAL A 1 86 ? 5.972 5.701 -2.003 1.00 97.69 86 VAL A C 1
ATOM 652 O O . VAL A 1 86 ? 5.898 6.927 -2.020 1.00 97.69 86 VAL A O 1
ATOM 655 N N . GLY A 1 87 ? 6.650 5.014 -1.088 1.00 96.06 87 GLY A N 1
ATOM 656 C CA . GLY A 1 87 ? 7.547 5.578 -0.086 1.00 96.06 87 GLY A CA 1
ATOM 657 C C . GLY A 1 87 ? 9.003 5.289 -0.449 1.00 96.06 87 GLY A C 1
ATOM 658 O O . GLY A 1 87 ? 9.339 4.203 -0.945 1.00 96.06 87 GLY A O 1
ATOM 659 N N . TYR A 1 88 ? 9.872 6.267 -0.218 1.00 94.81 88 TYR A N 1
ATOM 660 C CA . TYR A 1 88 ? 11.274 6.217 -0.618 1.00 94.81 88 TYR A CA 1
ATOM 661 C C . TYR A 1 88 ? 12.197 5.976 0.573 1.00 94.81 88 TYR A C 1
ATOM 663 O O . TYR A 1 88 ? 11.862 6.255 1.718 1.00 94.81 88 TYR A O 1
ATOM 671 N N . ASP A 1 89 ? 13.359 5.406 0.288 1.00 92.44 89 ASP A N 1
ATOM 672 C CA . ASP A 1 89 ? 14.412 5.218 1.272 1.00 92.44 89 ASP A CA 1
ATOM 673 C C . ASP A 1 89 ? 15.203 6.514 1.425 1.00 92.44 89 ASP A C 1
ATOM 675 O O . ASP A 1 89 ? 15.925 6.907 0.511 1.00 92.44 89 ASP A O 1
ATOM 679 N N . ASN A 1 90 ? 15.076 7.156 2.581 1.00 90.50 90 ASN A N 1
ATOM 680 C CA . ASN A 1 90 ? 15.733 8.426 2.866 1.00 90.50 90 ASN A CA 1
ATOM 681 C C . ASN A 1 90 ? 17.101 8.274 3.537 1.00 90.50 90 ASN A C 1
ATOM 683 O O . ASN A 1 90 ? 17.814 9.262 3.693 1.00 90.50 90 ASN A O 1
ATOM 687 N N . PHE A 1 91 ? 17.523 7.054 3.890 1.00 87.19 91 PHE A N 1
ATOM 688 C CA . PHE A 1 91 ? 18.748 6.839 4.666 1.00 87.19 91 PHE A CA 1
ATOM 689 C C . PHE A 1 91 ? 20.021 7.255 3.914 1.00 87.19 91 PHE A C 1
ATOM 691 O O . PHE A 1 91 ? 21.002 7.684 4.522 1.00 87.19 91 PHE A O 1
ATOM 698 N N . LEU A 1 92 ? 20.029 7.097 2.587 1.00 80.75 92 LEU A N 1
ATOM 699 C CA . LEU A 1 92 ? 21.175 7.426 1.730 1.00 80.75 92 LEU A CA 1
ATOM 700 C C . LEU A 1 92 ? 20.958 8.681 0.880 1.00 80.75 92 LEU A C 1
ATOM 702 O O . LEU A 1 92 ? 21.862 9.063 0.133 1.00 80.75 92 LEU A O 1
ATOM 706 N N . GLU A 1 93 ? 19.783 9.300 0.959 1.00 80.00 93 GLU A N 1
ATOM 707 C CA . GLU A 1 93 ? 19.432 10.423 0.098 1.00 80.00 93 GLU A CA 1
ATOM 708 C C . GLU A 1 93 ? 19.898 11.749 0.722 1.00 80.00 93 GLU A C 1
ATOM 710 O O . GLU A 1 93 ? 19.835 11.939 1.937 1.00 80.00 93 GLU A O 1
ATOM 715 N N . PRO A 1 94 ? 20.391 12.703 -0.088 1.00 79.69 94 PRO A N 1
ATOM 716 C CA . PRO A 1 94 ? 20.892 13.984 0.414 1.00 79.69 94 PRO A CA 1
ATOM 717 C C . PRO A 1 94 ? 19.777 14.887 0.961 1.00 79.69 94 PRO A C 1
ATOM 719 O O . PRO A 1 94 ? 20.055 15.871 1.646 1.00 79.69 94 PRO A O 1
ATOM 722 N N . THR A 1 95 ? 18.529 14.579 0.619 1.00 85.62 95 THR A N 1
ATOM 723 C CA . THR A 1 95 ? 17.317 15.272 1.047 1.00 85.62 95 THR A CA 1
ATOM 724 C C . THR A 1 95 ? 16.220 14.244 1.252 1.00 85.62 95 THR A C 1
ATOM 726 O O . THR A 1 95 ? 16.075 13.357 0.412 1.00 85.62 95 THR A O 1
ATOM 729 N N . THR A 1 96 ? 15.413 14.412 2.298 1.00 89.00 96 THR A N 1
ATOM 730 C CA . THR A 1 96 ? 14.211 13.606 2.520 1.00 89.00 96 THR A CA 1
ATOM 731 C C . THR A 1 96 ? 13.285 13.695 1.307 1.00 89.00 96 THR A C 1
ATOM 733 O O . THR A 1 96 ? 12.824 14.776 0.930 1.00 89.00 96 THR A O 1
ATOM 736 N N . LEU A 1 97 ? 13.040 12.552 0.679 1.00 91.62 97 LEU A N 1
ATOM 737 C CA . LEU A 1 97 ? 12.077 12.365 -0.387 1.00 91.62 97 LEU A CA 1
ATOM 738 C C . LEU A 1 97 ? 10.693 12.104 0.227 1.00 91.62 97 LEU A C 1
ATOM 740 O O . LEU A 1 97 ? 10.539 11.157 1.007 1.00 91.62 97 LEU A O 1
ATOM 744 N N . PRO A 1 98 ? 9.677 12.905 -0.131 1.00 92.56 98 PRO A N 1
ATOM 745 C CA . PRO A 1 98 ? 8.311 12.655 0.299 1.00 92.56 98 PRO A CA 1
ATOM 746 C C . PRO A 1 98 ? 7.732 11.427 -0.405 1.00 92.56 98 PRO A C 1
ATOM 748 O O . PRO A 1 98 ? 8.065 11.143 -1.559 1.00 92.56 98 PRO A O 1
ATOM 751 N N . ALA A 1 99 ? 6.804 10.736 0.254 1.00 96.06 99 ALA A N 1
ATOM 752 C CA . ALA A 1 99 ? 6.004 9.719 -0.416 1.00 96.06 99 ALA A CA 1
ATOM 753 C C . ALA A 1 99 ? 5.100 10.339 -1.501 1.00 96.06 99 ALA A C 1
ATOM 755 O O . ALA A 1 99 ? 4.697 11.506 -1.432 1.00 96.06 99 ALA A O 1
ATOM 756 N N . GLU A 1 100 ? 4.737 9.534 -2.497 1.00 97.69 100 GLU A N 1
ATOM 757 C CA . GLU A 1 100 ? 3.920 9.949 -3.638 1.00 97.69 100 GLU A CA 1
ATOM 758 C C . GLU A 1 100 ? 2.761 8.976 -3.878 1.00 97.69 100 GLU A C 1
ATOM 760 O O . GLU A 1 100 ? 2.937 7.757 -3.874 1.00 97.69 100 GLU A O 1
ATOM 765 N N . MET A 1 101 ? 1.579 9.515 -4.183 1.00 98.62 101 MET A N 1
ATOM 766 C CA . MET A 1 101 ? 0.488 8.772 -4.807 1.00 98.62 101 MET A CA 1
ATOM 767 C C . MET A 1 101 ? 0.525 9.003 -6.314 1.00 98.62 101 MET A C 1
ATOM 769 O O . MET A 1 101 ? 0.473 10.139 -6.791 1.00 98.62 101 MET A O 1
ATOM 773 N N . LEU A 1 102 ? 0.555 7.915 -7.072 1.00 98.62 102 LEU A N 1
ATOM 774 C CA . LEU A 1 102 ? 0.645 7.904 -8.522 1.00 98.62 102 LEU A CA 1
ATOM 775 C C . LEU A 1 102 ? -0.594 7.259 -9.147 1.00 98.62 102 LEU A C 1
ATOM 777 O O . LEU A 1 102 ? -1.197 6.331 -8.602 1.00 98.62 102 LEU A O 1
ATOM 781 N N . ASN A 1 103 ? -0.933 7.700 -10.355 1.00 98.38 103 ASN A N 1
ATOM 782 C CA . ASN A 1 103 ? -1.772 6.923 -11.257 1.00 98.38 103 ASN A CA 1
ATOM 783 C C . ASN A 1 103 ? -0.920 5.812 -11.891 1.00 98.38 103 ASN A C 1
ATOM 785 O O . ASN A 1 103 ? 0.019 6.102 -12.635 1.00 98.38 103 ASN A O 1
ATOM 789 N N . SER A 1 104 ? -1.252 4.544 -11.649 1.00 97.38 104 SER A N 1
ATOM 790 C CA . SER A 1 104 ? -0.435 3.421 -12.126 1.00 97.38 104 SER A CA 1
ATOM 791 C C . SER A 1 104 ? -0.394 3.270 -13.650 1.00 97.38 104 SER A C 1
ATOM 793 O O . SER A 1 104 ? 0.526 2.669 -14.198 1.00 97.38 104 SER A O 1
ATOM 795 N N . THR A 1 105 ? -1.380 3.828 -14.356 1.00 97.19 105 THR A N 1
ATOM 796 C CA . THR A 1 105 ? -1.543 3.665 -15.806 1.00 97.19 105 THR A CA 1
ATOM 797 C C . THR A 1 105 ? -0.633 4.596 -16.606 1.00 97.19 105 THR A C 1
ATOM 799 O O . THR A 1 105 ? -0.263 4.274 -17.741 1.00 97.19 105 THR A O 1
ATOM 802 N N . ASN A 1 106 ? -0.307 5.769 -16.056 1.00 97.50 106 ASN A N 1
ATOM 803 C CA . ASN A 1 106 ? 0.465 6.802 -16.753 1.00 97.50 106 ASN A CA 1
ATOM 804 C C . ASN A 1 106 ? 1.578 7.451 -15.906 1.00 97.50 106 ASN A C 1
ATOM 806 O O . ASN A 1 106 ? 2.295 8.302 -16.423 1.00 97.50 106 ASN A O 1
ATOM 810 N N . GLY A 1 107 ? 1.733 7.068 -14.636 1.00 97.88 107 GLY A N 1
ATOM 811 C CA . GLY A 1 107 ? 2.769 7.579 -13.737 1.00 97.88 107 GLY A CA 1
ATOM 812 C C . GLY A 1 107 ? 2.562 9.024 -13.275 1.00 97.88 107 GLY A C 1
ATOM 813 O O . GLY A 1 107 ? 3.467 9.597 -12.665 1.00 97.88 107 GLY A O 1
ATOM 814 N N . ALA A 1 108 ? 1.406 9.631 -13.563 1.00 98.44 108 ALA A N 1
ATOM 815 C CA . ALA A 1 108 ? 1.100 10.982 -13.112 1.00 98.44 108 ALA A CA 1
ATOM 816 C C . ALA A 1 108 ? 1.054 11.029 -11.582 1.00 98.44 108 ALA A C 1
ATOM 818 O O . ALA A 1 108 ? 0.419 10.180 -10.953 1.00 98.44 108 ALA A O 1
ATOM 819 N N . VAL A 1 109 ? 1.715 12.031 -11.003 1.00 98.44 109 VAL A N 1
ATOM 820 C CA . VAL A 1 109 ? 1.638 12.311 -9.567 1.00 98.44 109 VAL A CA 1
ATOM 821 C C . VAL A 1 109 ? 0.263 12.900 -9.277 1.00 98.44 109 VAL A C 1
ATOM 823 O O . VAL A 1 109 ? -0.148 13.866 -9.917 1.00 98.44 109 VAL A O 1
ATOM 826 N N . ILE A 1 110 ? -0.447 12.281 -8.344 1.00 98.44 110 ILE A N 1
ATOM 827 C CA . ILE A 1 110 ? -1.776 12.693 -7.888 1.00 98.44 110 ILE A CA 1
ATOM 828 C C . ILE A 1 110 ? -1.642 13.499 -6.606 1.00 98.44 110 ILE A C 1
ATOM 830 O O . ILE A 1 110 ? -2.229 14.569 -6.502 1.00 98.44 110 ILE A O 1
ATOM 834 N N . GLN A 1 111 ? -0.842 12.991 -5.669 1.00 98.19 111 GLN A N 1
ATOM 835 C CA . GLN A 1 111 ? -0.601 13.623 -4.382 1.00 98.19 111 GLN A CA 1
ATOM 836 C C . GLN A 1 111 ? 0.843 13.388 -3.946 1.00 98.19 111 GLN A C 1
ATOM 838 O O . GLN A 1 111 ? 1.406 12.321 -4.192 1.00 98.19 111 GLN A O 1
ATOM 843 N N . VAL A 1 112 ? 1.423 14.392 -3.295 1.00 96.94 112 VAL A N 1
ATOM 844 C CA . VAL A 1 112 ? 2.711 14.309 -2.597 1.00 96.94 112 VAL A CA 1
ATOM 845 C C . VAL A 1 112 ? 2.434 14.540 -1.117 1.00 96.94 112 VAL A C 1
ATOM 847 O O . VAL A 1 112 ? 1.690 15.462 -0.773 1.00 96.94 112 VAL A O 1
ATOM 850 N N . PHE A 1 113 ? 2.985 13.693 -0.255 1.00 94.56 113 PHE A N 1
ATOM 851 C CA . PHE A 1 113 ? 2.799 13.793 1.194 1.00 94.56 113 PHE A CA 1
ATOM 852 C C . PHE A 1 113 ? 3.896 14.667 1.798 1.00 94.56 113 PHE A C 1
ATOM 854 O O . PHE A 1 113 ? 4.981 14.773 1.237 1.00 94.56 113 PHE A O 1
ATOM 861 N N . SER A 1 114 ? 3.598 15.395 2.872 1.00 85.31 114 SER A N 1
ATOM 862 C CA . SER A 1 114 ? 4.454 16.509 3.305 1.00 85.31 114 SER A CA 1
ATOM 863 C C . SER A 1 114 ? 5.754 16.081 3.974 1.00 85.31 114 SER A C 1
ATOM 865 O O . SER A 1 114 ? 6.653 16.909 4.095 1.00 85.31 114 SER A O 1
ATOM 867 N N . ASP A 1 115 ? 5.847 14.826 4.408 1.00 86.50 115 ASP A N 1
ATOM 868 C CA . ASP A 1 115 ? 6.832 14.386 5.387 1.00 86.50 115 ASP A CA 1
ATOM 869 C C . ASP A 1 115 ? 7.368 12.975 5.122 1.00 86.50 115 ASP A C 1
ATOM 871 O O . ASP A 1 115 ? 6.916 12.267 4.215 1.00 86.50 115 ASP A O 1
ATOM 875 N N . GLU A 1 116 ? 8.381 12.599 5.905 1.00 89.19 116 GLU A N 1
ATOM 876 C CA . GLU A 1 116 ? 8.981 11.270 5.881 1.00 89.19 116 GLU A CA 1
ATOM 877 C C . GLU A 1 116 ? 7.993 10.234 6.411 1.00 89.19 116 GLU A C 1
ATOM 879 O O . GLU A 1 116 ? 7.605 10.264 7.577 1.00 89.19 116 GLU A O 1
ATOM 884 N N . VAL A 1 117 ? 7.573 9.336 5.524 1.00 91.44 117 VAL A N 1
ATOM 885 C CA . VAL A 1 117 ? 6.634 8.261 5.839 1.00 91.44 117 VAL A CA 1
ATOM 886 C C . VAL A 1 117 ? 7.395 7.080 6.423 1.00 91.44 117 VAL A C 1
ATOM 888 O O . VAL A 1 117 ? 8.325 6.577 5.788 1.00 91.44 117 VAL A O 1
ATOM 891 N N . GLU A 1 118 ? 6.965 6.619 7.593 1.00 91.25 118 GLU A N 1
ATOM 892 C CA . GLU A 1 118 ? 7.464 5.388 8.201 1.00 91.25 118 GLU A CA 1
ATOM 893 C C . GLU A 1 118 ? 6.692 4.171 7.676 1.00 91.25 118 GLU A C 1
ATOM 895 O O . GLU A 1 118 ? 7.293 3.187 7.236 1.00 91.25 118 GLU A O 1
ATOM 900 N N . TYR A 1 119 ? 5.358 4.270 7.642 1.00 92.56 119 TYR A N 1
ATOM 901 C CA . TYR A 1 119 ? 4.469 3.222 7.145 1.00 92.56 119 TYR A CA 1
ATOM 902 C C . TYR A 1 119 ? 3.264 3.801 6.399 1.00 92.56 119 TYR A C 1
ATOM 904 O O . TYR A 1 119 ? 2.772 4.887 6.683 1.00 92.56 119 TYR A O 1
ATOM 912 N N . MET A 1 120 ? 2.745 3.047 5.432 1.00 94.31 120 MET A N 1
ATOM 913 C CA . MET A 1 120 ? 1.557 3.428 4.673 1.00 94.31 120 MET A CA 1
ATOM 914 C C . MET A 1 120 ? 0.819 2.203 4.138 1.00 94.31 120 MET A C 1
ATOM 916 O O . MET A 1 120 ? 1.435 1.260 3.631 1.00 94.31 120 MET A O 1
ATOM 920 N N . GLU A 1 121 ? -0.509 2.234 4.214 1.00 94.25 121 GLU A N 1
ATOM 921 C CA . GLU A 1 121 ? -1.360 1.103 3.839 1.00 94.25 121 GLU A CA 1
ATOM 922 C C . GLU A 1 121 ? -2.739 1.556 3.345 1.00 94.25 121 GLU A C 1
ATOM 924 O O . GLU A 1 121 ? -3.394 2.406 3.953 1.00 94.25 121 GLU A O 1
ATOM 929 N N . PHE A 1 122 ? -3.197 0.970 2.235 1.00 95.56 122 PHE A N 1
ATOM 930 C CA . PHE A 1 122 ? -4.579 1.127 1.785 1.00 95.56 122 PHE A CA 1
ATOM 931 C C . PHE A 1 122 ? -5.512 0.204 2.568 1.00 95.56 122 PHE A C 1
ATOM 933 O O . PHE A 1 122 ? -5.164 -0.943 2.837 1.00 95.56 122 PHE A O 1
ATOM 940 N N . SER A 1 123 ? -6.737 0.661 2.826 1.00 93.06 123 SER A N 1
ATOM 941 C CA . SER A 1 123 ? -7.799 -0.226 3.299 1.00 93.06 123 SER A CA 1
ATOM 942 C C . SER A 1 123 ? -8.074 -1.350 2.286 1.00 93.06 123 SER A C 1
ATOM 944 O O . SER A 1 123 ? -7.855 -1.147 1.083 1.00 93.06 123 SER A O 1
ATOM 946 N N . PRO A 1 124 ? -8.581 -2.522 2.713 1.00 90.44 124 PRO A N 1
ATOM 947 C CA . PRO A 1 124 ? -8.848 -3.639 1.802 1.00 90.44 124 PRO A CA 1
ATOM 948 C C . PRO A 1 124 ? -9.796 -3.319 0.623 1.00 90.44 124 PRO A C 1
ATOM 950 O O . PRO A 1 124 ? -9.642 -3.896 -0.455 1.00 90.44 124 PRO A O 1
ATOM 953 N N . ASN A 1 125 ? -10.712 -2.353 0.756 1.00 91.19 125 ASN A N 1
ATOM 954 C CA . ASN A 1 125 ? -11.570 -1.844 -0.326 1.00 91.19 125 ASN A CA 1
ATOM 955 C C . ASN A 1 125 ? -10.936 -0.686 -1.117 1.00 91.19 125 ASN A C 1
ATOM 957 O O . ASN A 1 125 ? -11.456 -0.275 -2.162 1.00 91.19 125 ASN A O 1
ATOM 961 N N . GLY A 1 126 ? -9.813 -0.147 -0.643 1.00 94.31 126 GLY A N 1
ATOM 962 C CA . GLY A 1 126 ? -9.085 0.957 -1.256 1.00 94.31 126 GLY A CA 1
ATOM 963 C C . GLY A 1 126 ? -9.749 2.328 -1.106 1.00 94.31 126 GLY A C 1
ATOM 964 O O . GLY A 1 126 ? -9.350 3.273 -1.787 1.00 94.31 126 GLY A O 1
ATOM 965 N N . LEU A 1 127 ? -10.767 2.477 -0.261 1.00 93.94 127 LEU A N 1
ATOM 966 C CA . LEU A 1 127 ? -11.394 3.775 -0.005 1.00 93.94 127 LEU A CA 1
ATOM 967 C C . LEU A 1 127 ? -10.513 4.676 0.859 1.00 93.94 127 LEU A C 1
ATOM 969 O O . LEU A 1 127 ? -10.564 5.897 0.702 1.00 93.94 127 LEU A O 1
ATOM 973 N N . TYR A 1 128 ? -9.686 4.088 1.720 1.00 94.12 128 TYR A N 1
ATOM 974 C CA . TYR A 1 128 ? -8.853 4.812 2.670 1.00 94.12 128 TYR A CA 1
ATOM 975 C C . TYR A 1 128 ? -7.378 4.463 2.508 1.00 94.12 128 TYR A C 1
ATOM 977 O O . TYR A 1 128 ? -7.020 3.401 2.002 1.00 94.12 128 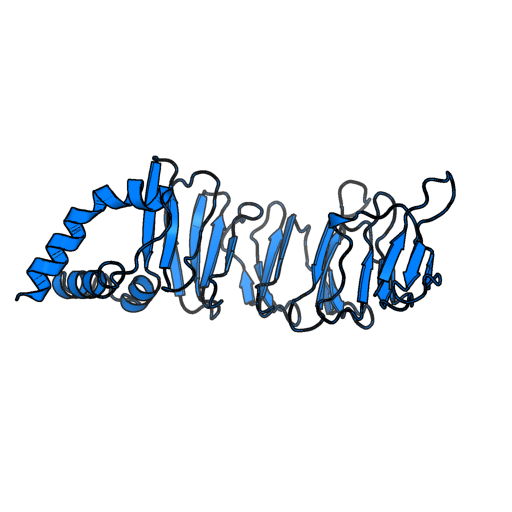TYR A O 1
ATOM 985 N N . LEU A 1 129 ? -6.531 5.382 2.949 1.00 95.62 129 LEU A N 1
ATOM 986 C CA . LEU A 1 129 ? -5.090 5.238 3.074 1.00 95.62 129 LEU A CA 1
ATOM 987 C C . LEU A 1 129 ? -4.706 5.736 4.467 1.00 95.62 129 LEU A C 1
ATOM 989 O O . LEU A 1 129 ? -5.028 6.875 4.805 1.00 95.62 129 LEU A O 1
ATOM 993 N N . ILE A 1 130 ? -4.039 4.901 5.256 1.00 94.75 130 ILE A N 1
ATOM 994 C CA . ILE A 1 130 ? -3.354 5.343 6.472 1.00 94.75 130 ILE A CA 1
ATOM 995 C C . ILE A 1 130 ? -1.917 5.687 6.093 1.00 94.75 130 ILE A C 1
ATOM 997 O O . ILE A 1 130 ? -1.271 4.936 5.358 1.00 94.75 130 ILE A O 1
ATOM 1001 N N . ILE A 1 131 ? -1.448 6.834 6.573 1.00 94.38 131 ILE A N 1
ATOM 1002 C CA . ILE A 1 131 ? -0.051 7.250 6.497 1.00 94.38 131 ILE A CA 1
ATOM 1003 C C . ILE A 1 131 ? 0.431 7.494 7.913 1.00 94.38 131 ILE A C 1
ATOM 1005 O O . ILE A 1 131 ? -0.201 8.228 8.667 1.00 94.38 131 ILE A O 1
ATOM 1009 N N . ASP A 1 132 ? 1.552 6.884 8.238 1.00 93.50 132 ASP A N 1
ATOM 1010 C CA . ASP A 1 132 ? 2.274 7.069 9.477 1.00 93.50 132 ASP A CA 1
ATOM 1011 C C . ASP A 1 132 ? 3.610 7.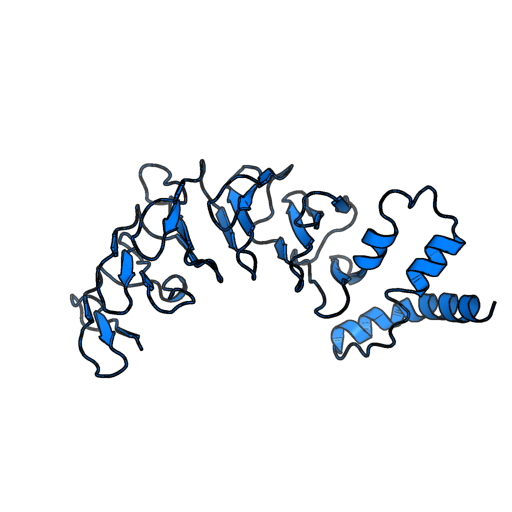738 9.171 1.00 93.50 132 ASP A C 1
ATOM 1013 O O . ASP A 1 132 ? 4.296 7.366 8.210 1.00 93.50 132 ASP A O 1
ATOM 1017 N N . TYR A 1 133 ? 3.948 8.761 9.942 1.00 92.50 133 TYR A N 1
ATOM 1018 C CA . TYR A 1 133 ? 5.113 9.602 9.702 1.00 92.50 133 TYR A CA 1
ATOM 1019 C C . TYR A 1 133 ? 6.112 9.452 10.837 1.00 92.50 133 TYR A C 1
ATOM 1021 O O . TYR A 1 133 ? 5.745 9.212 11.979 1.00 92.50 133 TYR A O 1
ATOM 1029 N N . VAL A 1 134 ? 7.380 9.699 10.526 1.00 89.25 134 VAL A N 1
ATOM 1030 C CA . VAL A 1 134 ? 8.428 9.760 11.546 1.00 89.25 134 VAL A CA 1
ATOM 1031 C C . VAL A 1 134 ? 8.222 10.995 12.434 1.00 89.25 134 VAL A C 1
ATOM 1033 O O . VAL A 1 134 ? 8.127 12.115 11.919 1.00 89.25 134 VAL A O 1
ATOM 1036 N N . ASP A 1 135 ? 8.193 10.789 13.757 1.00 89.44 135 ASP A N 1
ATOM 1037 C CA . ASP A 1 135 ? 8.103 11.824 14.807 1.00 89.44 135 ASP A CA 1
ATOM 1038 C C . ASP A 1 135 ? 6.921 12.807 14.627 1.00 89.44 135 ASP A C 1
ATOM 1040 O O . ASP A 1 135 ? 7.021 14.006 14.937 1.00 89.44 135 ASP A O 1
ATOM 1044 N N . LYS A 1 136 ? 5.820 12.341 14.018 1.00 91.44 136 LYS A N 1
ATOM 1045 C CA . LYS A 1 136 ? 4.639 13.156 13.703 1.00 91.44 136 LYS A CA 1
ATOM 1046 C C . LYS A 1 136 ? 3.349 12.343 13.775 1.00 91.44 136 LYS A C 1
ATOM 1048 O O . LYS A 1 136 ? 3.351 11.169 13.415 1.00 91.44 136 LYS A O 1
ATOM 1053 N N . PRO A 1 137 ? 2.217 12.974 14.134 1.00 93.38 137 PRO A N 1
ATOM 1054 C CA . PRO A 1 137 ? 0.930 12.302 14.072 1.00 93.38 137 PRO A CA 1
ATOM 1055 C C . PRO A 1 137 ? 0.633 11.778 12.665 1.00 93.38 137 PRO A C 1
ATOM 1057 O O . PRO A 1 137 ? 0.859 12.470 11.668 1.00 93.38 137 PRO A O 1
ATOM 1060 N N . GLY A 1 138 ? 0.103 10.558 12.591 1.00 93.50 138 GLY A N 1
ATOM 1061 C CA . GLY A 1 138 ? -0.313 9.966 11.326 1.00 93.50 138 GLY A CA 1
ATOM 1062 C C . GLY A 1 138 ? -1.580 10.615 10.755 1.00 93.50 138 GLY A C 1
ATOM 1063 O O . GLY A 1 138 ? -2.237 11.462 11.366 1.00 93.50 138 GLY A O 1
ATOM 1064 N N . GLU A 1 139 ? -2.001 10.144 9.587 1.00 94.44 139 GLU A N 1
ATOM 1065 C CA . GLU A 1 139 ? -3.172 10.651 8.881 1.00 94.44 139 GLU A CA 1
ATOM 1066 C C . GLU A 1 139 ? -4.015 9.538 8.254 1.00 94.44 139 GLU A C 1
ATOM 1068 O O . GLU A 1 139 ? -3.508 8.554 7.715 1.00 94.44 139 GLU A O 1
ATOM 1073 N N . LEU A 1 140 ? -5.328 9.769 8.222 1.00 93.94 140 LEU A N 1
ATOM 1074 C CA . LEU A 1 140 ? -6.266 9.066 7.361 1.00 93.94 140 LEU A CA 1
ATOM 1075 C C . LEU A 1 140 ? -6.560 9.917 6.126 1.00 93.94 140 LEU A C 1
ATOM 1077 O O . LEU A 1 140 ? -6.979 11.078 6.206 1.00 93.94 140 LEU A O 1
ATOM 1081 N N . ARG A 1 141 ? -6.381 9.312 4.960 1.00 95.75 141 ARG A N 1
ATOM 1082 C CA . ARG A 1 141 ? -6.448 9.959 3.653 1.00 95.75 141 ARG A CA 1
ATOM 1083 C C . ARG A 1 141 ? -7.411 9.202 2.739 1.00 95.75 141 ARG A C 1
ATOM 1085 O O . ARG A 1 141 ? -7.657 8.009 2.907 1.00 95.75 141 ARG A O 1
ATOM 1092 N N . SER A 1 142 ? -7.949 9.896 1.744 1.00 95.81 142 SER A N 1
ATOM 1093 C CA . SER A 1 142 ? -8.733 9.296 0.662 1.00 95.81 142 SER A CA 1
ATOM 1094 C C . SER A 1 142 ? -7.842 8.386 -0.180 1.00 95.81 142 SER A C 1
ATOM 1096 O O . SER A 1 142 ? -6.819 8.817 -0.715 1.00 95.81 142 SER A O 1
ATOM 1098 N N . GLY A 1 143 ? -8.248 7.130 -0.355 1.00 96.50 143 GLY A N 1
ATOM 1099 C CA . GLY A 1 143 ? -7.525 6.172 -1.190 1.00 96.50 143 GLY A CA 1
ATOM 1100 C C . GLY A 1 143 ? -7.618 6.469 -2.695 1.00 96.50 143 GLY A C 1
ATOM 1101 O O . GLY A 1 143 ? -6.900 5.859 -3.489 1.00 96.50 143 GLY A O 1
ATOM 1102 N N . LEU A 1 144 ? -8.484 7.403 -3.106 1.00 96.94 144 LEU A N 1
ATOM 1103 C CA . LEU A 1 144 ? -8.677 7.792 -4.506 1.00 96.94 144 LEU A CA 1
ATOM 1104 C C . LEU A 1 144 ? -7.749 8.928 -4.954 1.00 96.94 144 LEU A C 1
ATOM 1106 O O . LEU A 1 144 ? -7.292 8.927 -6.101 1.00 96.94 144 LEU A O 1
ATOM 1110 N N . ASP A 1 145 ? -7.531 9.919 -4.097 1.00 97.19 145 ASP A N 1
ATOM 1111 C CA . ASP A 1 145 ? -6.832 11.161 -4.450 1.00 97.19 145 ASP A CA 1
ATOM 1112 C C . ASP A 1 145 ? -5.890 11.690 -3.360 1.00 97.19 145 ASP A C 1
ATOM 1114 O O . ASP A 1 145 ? -5.242 12.711 -3.561 1.00 97.19 145 ASP A O 1
ATOM 1118 N N . GLY A 1 146 ? -5.774 11.002 -2.221 1.00 96.81 146 GLY A N 1
ATOM 1119 C CA . GLY A 1 146 ? -4.883 11.401 -1.133 1.00 96.81 146 GLY A CA 1
ATOM 1120 C C . GLY A 1 146 ? -5.352 12.634 -0.355 1.00 96.81 146 GLY A C 1
ATOM 1121 O O . GLY A 1 146 ? -4.590 13.170 0.455 1.00 96.81 146 GLY A O 1
ATOM 1122 N N . THR A 1 147 ? -6.590 13.093 -0.561 1.00 96.69 147 THR A N 1
ATOM 1123 C CA . THR A 1 147 ? -7.182 14.178 0.235 1.00 96.69 147 THR A CA 1
ATOM 1124 C C . THR A 1 147 ? -7.189 13.802 1.720 1.00 96.69 147 THR A C 1
ATOM 1126 O O . THR A 1 147 ? -7.536 12.673 2.068 1.00 96.69 147 THR A O 1
ATOM 1129 N N . LEU A 1 148 ? -6.799 14.733 2.599 1.00 94.88 148 LEU A N 1
ATOM 1130 C CA . LEU A 1 148 ? -6.849 14.544 4.053 1.00 94.88 148 LEU A CA 1
ATOM 1131 C C . LEU A 1 148 ? -8.296 14.373 4.516 1.00 94.88 148 LEU A C 1
ATOM 1133 O O . LEU A 1 148 ? -9.134 15.237 4.260 1.00 94.88 148 LEU A O 1
ATOM 1137 N N . ILE A 1 149 ? -8.570 13.263 5.197 1.00 91.94 149 ILE A N 1
ATOM 1138 C CA . ILE A 1 149 ? -9.853 13.003 5.857 1.00 91.94 149 ILE A CA 1
ATOM 1139 C C . ILE A 1 149 ? -9.731 13.355 7.338 1.00 91.94 149 ILE A C 1
ATOM 1141 O O . ILE A 1 149 ? -10.608 14.020 7.886 1.00 91.94 149 ILE A O 1
ATOM 1145 N N . ARG A 1 150 ? -8.641 12.916 7.979 1.00 90.19 150 ARG A N 1
ATOM 1146 C CA . ARG A 1 150 ? -8.401 13.104 9.409 1.00 90.19 150 ARG A CA 1
ATOM 1147 C C . ARG A 1 150 ? -6.905 13.093 9.719 1.00 90.19 150 ARG A C 1
ATOM 1149 O O . ARG A 1 150 ? -6.180 12.264 9.184 1.00 90.19 150 ARG A O 1
ATOM 1156 N N . GLU A 1 151 ? -6.486 13.973 10.618 1.00 92.38 151 GLU A N 1
ATOM 1157 C CA . GLU A 1 151 ? -5.203 13.894 11.323 1.00 92.38 151 GLU A CA 1
ATOM 1158 C C . GLU A 1 151 ? -5.422 13.141 12.640 1.00 92.38 151 GLU A C 1
ATOM 1160 O O . GLU A 1 151 ? -6.434 13.362 13.323 1.00 92.38 151 GLU A O 1
ATOM 1165 N N . PHE A 1 152 ? -4.528 12.212 12.969 1.00 90.69 152 PHE A N 1
ATOM 1166 C CA . PHE A 1 152 ? -4.581 11.523 14.250 1.00 90.69 152 PHE A CA 1
ATOM 1167 C C . PHE A 1 152 ? -4.092 12.447 15.378 1.00 90.69 152 PHE A C 1
ATOM 1169 O O . PHE A 1 152 ? -3.281 13.336 15.144 1.00 90.69 152 PHE A O 1
ATOM 1176 N N . PRO A 1 153 ? -4.611 12.297 16.607 1.00 89.12 153 PRO A N 1
ATOM 1177 C CA . PRO A 1 153 ? -4.234 13.144 17.737 1.00 89.12 153 PRO A CA 1
ATOM 1178 C C . PRO A 1 153 ? -2.794 12.940 18.233 1.00 89.12 153 PRO A C 1
ATOM 1180 O O . PRO A 1 153 ? -2.306 13.800 18.964 1.00 89.12 153 PRO A O 1
ATOM 1183 N N . ASP A 1 154 ? -2.150 11.821 17.888 1.00 90.00 154 ASP A N 1
ATOM 1184 C CA . ASP A 1 154 ? -0.811 11.448 18.353 1.00 90.00 154 ASP A CA 1
ATOM 1185 C C . ASP A 1 154 ? -0.102 10.539 17.326 1.00 90.00 154 ASP A C 1
ATOM 1187 O O . ASP A 1 154 ? -0.711 10.108 16.339 1.00 90.00 154 ASP A O 1
ATOM 1191 N N . GLU A 1 155 ? 1.179 10.259 17.561 1.00 92.00 155 GLU A N 1
ATOM 1192 C CA . GLU A 1 155 ? 2.013 9.347 16.766 1.00 92.00 155 GLU A CA 1
ATOM 1193 C C . GLU A 1 155 ? 1.473 7.913 16.820 1.00 92.00 155 GLU A C 1
ATOM 1195 O O . GLU A 1 155 ? 1.168 7.382 17.898 1.00 92.00 155 GLU A O 1
ATOM 1200 N N . LEU A 1 156 ? 1.334 7.281 15.651 1.00 90.31 156 LEU A N 1
ATOM 1201 C CA . LEU A 1 156 ? 0.903 5.891 15.581 1.00 90.31 156 LEU A CA 1
ATOM 1202 C C . LEU A 1 156 ? 2.070 4.986 15.946 1.00 90.31 156 LEU A C 1
ATOM 1204 O O . LEU A 1 156 ? 3.213 5.242 15.592 1.00 90.31 156 LEU A O 1
ATOM 1208 N N . GLN A 1 157 ? 1.761 3.879 16.611 1.00 87.00 157 GLN A N 1
ATOM 1209 C CA . GLN A 1 157 ? 2.720 2.802 16.702 1.00 87.00 157 GLN A CA 1
ATOM 1210 C C . GLN A 1 157 ? 2.862 2.157 15.322 1.00 87.00 157 GLN A C 1
ATOM 1212 O O . GLN A 1 157 ? 1.884 1.667 14.746 1.00 87.00 157 GLN A O 1
ATOM 1217 N N . ALA A 1 158 ? 4.099 2.121 14.836 1.00 81.19 158 ALA A N 1
ATOM 1218 C CA . ALA A 1 158 ? 4.494 1.544 13.560 1.00 81.19 158 ALA A CA 1
ATOM 1219 C C . ALA A 1 158 ? 3.751 0.235 13.232 1.00 81.19 158 ALA A C 1
ATOM 1221 O O . ALA A 1 158 ? 3.927 -0.787 13.903 1.00 81.19 158 ALA A O 1
ATOM 1222 N N . SER A 1 159 ? 2.968 0.237 12.147 1.00 76.50 159 SER A N 1
ATOM 1223 C CA . SER A 1 159 ? 2.197 -0.916 11.637 1.00 76.50 159 SER A CA 1
ATOM 1224 C C . SER A 1 159 ? 1.135 -1.506 12.586 1.00 76.50 159 SER A C 1
ATOM 1226 O O . SER A 1 159 ? 0.647 -2.615 12.356 1.00 76.50 159 SER A O 1
ATOM 1228 N N . SER A 1 160 ? 0.741 -0.778 13.633 1.00 81.12 160 SER A N 1
ATOM 1229 C CA . SER A 1 160 ? -0.216 -1.235 14.649 1.00 81.12 160 SER A CA 1
ATOM 1230 C C . SER A 1 160 ? -1.632 -0.692 14.415 1.00 81.12 160 SER A C 1
ATOM 1232 O O . SER A 1 160 ? -2.266 -0.124 15.307 1.00 81.12 160 SER A O 1
ATOM 1234 N N . TRP A 1 161 ? -2.161 -0.884 13.209 1.00 85.88 161 TRP A N 1
ATOM 1235 C CA . TRP A 1 161 ? -3.553 -0.579 12.871 1.00 85.88 161 TRP A CA 1
ATOM 1236 C C . TRP A 1 161 ? -4.225 -1.741 12.151 1.00 85.88 161 TRP A C 1
ATOM 1238 O O . TRP A 1 161 ? -3.580 -2.660 11.650 1.00 85.88 161 TRP A O 1
ATOM 1248 N N . THR A 1 162 ? -5.553 -1.710 12.096 1.00 81.88 162 THR A N 1
ATOM 1249 C CA . THR A 1 162 ? -6.330 -2.698 11.349 1.00 81.88 162 THR A CA 1
ATOM 1250 C C . THR A 1 162 ? -7.677 -2.135 10.915 1.00 81.88 162 THR A C 1
ATOM 1252 O O . THR A 1 162 ? -8.267 -1.277 11.578 1.00 81.88 162 THR A O 1
ATOM 1255 N N . PHE A 1 163 ? -8.166 -2.643 9.790 1.00 80.31 163 PHE A N 1
ATOM 1256 C CA . PHE A 1 163 ? -9.513 -2.407 9.290 1.00 80.31 163 PHE A CA 1
ATOM 1257 C C . PHE A 1 163 ? -10.381 -3.596 9.675 1.00 80.31 163 PHE A C 1
ATOM 1259 O O . PHE A 1 163 ? -9.956 -4.747 9.544 1.00 80.31 163 PHE A O 1
ATOM 1266 N N . ASN A 1 164 ? -11.612 -3.347 10.118 1.00 73.25 164 ASN A N 1
ATOM 1267 C CA . ASN A 1 164 ? -12.532 -4.462 10.295 1.00 73.25 164 ASN A CA 1
ATOM 1268 C C . ASN A 1 164 ? -12.912 -5.064 8.924 1.00 73.25 164 ASN A C 1
ATOM 1270 O O . ASN A 1 164 ? -12.883 -4.354 7.921 1.00 73.25 164 ASN A O 1
ATOM 1274 N N . PRO A 1 165 ? -13.323 -6.342 8.860 1.00 67.81 165 PRO A N 1
ATOM 1275 C CA . PRO A 1 165 ? -13.664 -7.024 7.606 1.00 67.81 165 PRO A CA 1
ATOM 1276 C C . PRO A 1 165 ? -14.749 -6.332 6.770 1.00 67.81 165 PRO A C 1
ATOM 1278 O O . PRO A 1 165 ? -14.776 -6.464 5.551 1.00 67.81 165 PRO A O 1
ATOM 1281 N N . LEU A 1 166 ? -15.657 -5.597 7.423 1.00 70.75 166 LEU A N 1
ATOM 1282 C CA . LEU A 1 166 ? -16.703 -4.808 6.758 1.00 70.75 166 LEU A CA 1
ATOM 1283 C C . LEU A 1 166 ? -16.249 -3.387 6.384 1.00 70.75 166 LEU A C 1
ATOM 1285 O O . LEU A 1 166 ? -16.995 -2.661 5.732 1.00 70.75 166 LEU A O 1
ATOM 1289 N N . GLU A 1 167 ? -15.054 -2.982 6.812 1.00 75.56 167 GLU A N 1
ATOM 1290 C CA . GLU A 1 167 ? -14.412 -1.685 6.562 1.00 75.56 167 GLU A CA 1
ATOM 1291 C C . GLU A 1 167 ? -15.239 -0.465 6.992 1.00 75.56 167 GLU A C 1
ATOM 1293 O O . GLU A 1 167 ? -15.175 0.631 6.428 1.00 75.56 167 GLU A O 1
ATOM 1298 N N . THR A 1 168 ? -16.029 -0.666 8.037 1.00 73.62 168 THR A N 1
ATOM 1299 C CA . THR A 1 168 ? -16.809 0.360 8.724 1.00 73.62 168 THR A CA 1
ATOM 1300 C C . THR A 1 168 ? -16.057 0.963 9.905 1.00 73.62 168 THR A C 1
ATOM 1302 O O . THR A 1 168 ? -16.412 2.055 10.345 1.00 73.62 168 THR A O 1
ATOM 1305 N N . PHE A 1 169 ? -15.023 0.280 10.403 1.00 76.56 169 PHE A N 1
ATOM 1306 C CA . PHE A 1 169 ? -14.206 0.670 11.546 1.00 76.56 169 PHE A CA 1
ATOM 1307 C C . PHE A 1 169 ? -12.720 0.501 11.268 1.00 76.56 169 PHE A C 1
ATOM 1309 O O . PHE A 1 169 ? -12.289 -0.426 10.580 1.00 76.56 169 PHE A O 1
ATOM 1316 N N . ILE A 1 170 ? -11.949 1.392 11.876 1.00 82.25 170 ILE A N 1
ATOM 1317 C CA . ILE A 1 170 ? -10.496 1.347 11.925 1.00 82.25 170 ILE A CA 1
ATOM 1318 C C . ILE A 1 170 ? -10.112 1.337 13.396 1.00 82.25 170 ILE A C 1
ATOM 1320 O O . ILE A 1 170 ? -10.653 2.119 14.181 1.00 82.25 170 ILE A O 1
ATOM 1324 N N . ALA A 1 171 ? -9.192 0.452 13.757 1.00 79.94 171 ALA A N 1
ATOM 1325 C CA . ALA A 1 171 ? -8.495 0.522 15.027 1.00 79.94 171 A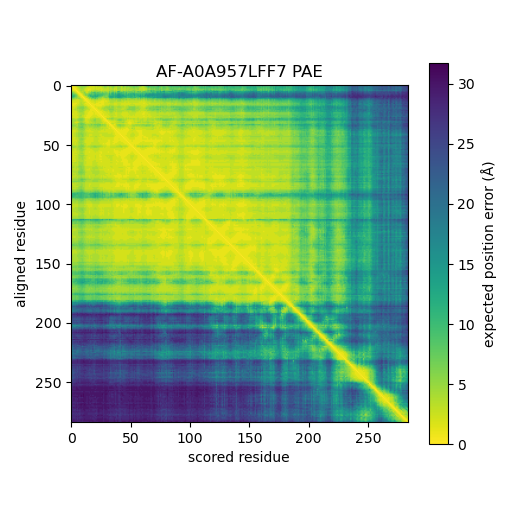LA A CA 1
ATOM 1326 C C . ALA A 1 171 ? -7.054 0.958 14.780 1.00 79.94 171 ALA A C 1
ATOM 1328 O O . ALA A 1 171 ? -6.394 0.422 13.889 1.00 79.94 171 ALA A O 1
ATOM 1329 N N . VAL A 1 172 ? -6.579 1.905 15.576 1.00 84.62 172 VAL A N 1
ATOM 1330 C CA . VAL A 1 172 ? -5.190 2.364 15.583 1.00 84.62 172 VAL A CA 1
ATOM 1331 C C . VAL A 1 172 ? -4.643 2.293 16.999 1.00 84.62 172 VAL A C 1
ATOM 1333 O O . VAL A 1 172 ? -5.381 2.481 17.970 1.00 84.62 172 VAL A O 1
ATOM 1336 N N . ILE A 1 173 ? -3.352 2.014 17.113 1.00 81.69 173 ILE A N 1
ATOM 1337 C CA . ILE A 1 173 ? -2.615 2.042 18.371 1.00 81.69 173 ILE A CA 1
ATOM 1338 C C . ILE A 1 173 ? -1.599 3.174 18.274 1.00 81.69 173 ILE A C 1
ATOM 1340 O O . ILE A 1 173 ? -0.894 3.279 17.274 1.00 81.69 173 ILE A O 1
ATOM 1344 N N . TYR A 1 174 ? -1.535 4.007 19.305 1.00 86.81 174 TYR A N 1
ATOM 1345 C CA . TYR A 1 174 ? -0.564 5.092 19.426 1.00 86.81 174 TYR A CA 1
ATOM 1346 C C . TYR A 1 174 ? 0.726 4.617 20.100 1.00 86.81 174 TYR A C 1
ATOM 1348 O O . TYR A 1 174 ? 0.715 3.639 20.851 1.00 86.81 174 TYR A O 1
ATOM 1356 N N . GLU A 1 175 ? 1.825 5.352 19.930 1.00 84.75 175 GLU A N 1
ATOM 1357 C CA . GLU A 1 175 ? 3.082 5.116 20.666 1.00 84.75 175 GLU A CA 1
ATOM 1358 C C . GLU A 1 175 ? 2.892 5.193 22.196 1.00 84.75 175 GLU A C 1
ATOM 1360 O O . GLU A 1 175 ? 3.557 4.507 22.979 1.00 84.75 175 GLU A O 1
ATOM 1365 N N . THR A 1 176 ? 1.885 5.944 22.651 1.00 81.12 176 THR A N 1
ATOM 1366 C CA . THR A 1 176 ? 1.446 5.993 24.056 1.00 81.12 176 THR A CA 1
ATOM 1367 C C . THR A 1 176 ? 0.743 4.716 24.539 1.00 81.12 176 THR A C 1
ATOM 1369 O O . THR A 1 176 ? 0.352 4.636 25.704 1.00 81.12 176 THR A O 1
ATOM 1372 N N . GLN A 1 177 ? 0.604 3.700 23.678 1.00 72.25 177 GLN A N 1
ATOM 1373 C CA . GLN A 1 177 ? -0.145 2.449 23.879 1.00 72.25 177 GLN A CA 1
ATOM 1374 C C . GLN A 1 177 ? -1.659 2.635 24.043 1.00 72.25 177 GLN A C 1
ATOM 1376 O O . GLN A 1 177 ? -2.366 1.684 24.379 1.00 72.25 177 GLN A O 1
ATOM 1381 N N . GLN A 1 178 ? -2.171 3.838 23.786 1.00 75.69 178 GLN A N 1
ATOM 1382 C CA . GLN A 1 178 ? -3.605 4.078 23.708 1.00 75.69 178 GLN A CA 1
ATOM 1383 C C . GLN A 1 178 ? -4.166 3.502 22.409 1.00 75.69 178 GLN A C 1
ATOM 1385 O O . GLN A 1 178 ? -3.513 3.545 21.366 1.00 75.69 178 GLN A O 1
ATOM 1390 N N . VAL A 1 179 ? -5.387 2.970 22.474 1.00 75.25 179 VAL A N 1
ATOM 1391 C CA . VAL A 1 179 ? -6.087 2.428 21.304 1.00 75.25 179 VAL A CA 1
ATOM 1392 C C . VAL A 1 179 ? -7.279 3.302 20.998 1.00 75.25 179 VAL A C 1
ATOM 1394 O O . VAL A 1 179 ? -8.129 3.529 21.862 1.00 75.25 179 VAL A O 1
ATOM 1397 N N . GLU A 1 180 ? -7.372 3.735 19.750 1.00 77.81 180 GLU A N 1
ATOM 1398 C CA . GLU A 1 180 ? -8.572 4.370 19.238 1.00 77.81 180 GLU A CA 1
ATOM 1399 C C . GLU A 1 180 ? -9.253 3.464 18.223 1.00 77.81 180 GLU A C 1
ATOM 1401 O O . GLU A 1 180 ? -8.626 2.959 17.293 1.00 77.81 180 GLU A O 1
ATOM 1406 N N . ILE A 1 181 ? -10.563 3.298 18.386 1.00 76.81 181 ILE A N 1
ATOM 1407 C CA . ILE A 1 181 ? -11.426 2.664 17.397 1.00 76.81 181 ILE A CA 1
ATOM 1408 C C . ILE A 1 181 ? -12.425 3.706 16.931 1.00 76.81 181 ILE A C 1
ATOM 1410 O O . ILE A 1 181 ? -13.149 4.296 17.734 1.00 76.81 181 ILE A O 1
ATOM 1414 N N . PHE A 1 182 ? -12.484 3.929 15.627 1.00 76.38 182 PHE A N 1
ATOM 1415 C CA . PHE A 1 182 ? -13.370 4.926 15.052 1.00 76.38 182 PHE A CA 1
ATOM 1416 C C . PHE A 1 182 ? -14.010 4.417 13.770 1.00 76.38 182 PHE A C 1
ATOM 1418 O O . PHE A 1 182 ? -13.476 3.543 13.083 1.00 76.38 182 PHE A O 1
ATOM 1425 N N . ASN A 1 183 ? -15.193 4.944 13.458 1.00 75.69 183 ASN A N 1
ATOM 1426 C CA . ASN A 1 183 ? -15.863 4.580 12.218 1.00 75.69 183 ASN A CA 1
ATOM 1427 C C . ASN A 1 183 ? -15.264 5.326 11.018 1.00 75.69 183 ASN A C 1
ATOM 1429 O O . ASN A 1 183 ? -14.789 6.457 11.122 1.00 75.69 183 ASN A O 1
ATOM 1433 N N . THR A 1 184 ? -15.329 4.710 9.842 1.00 71.62 184 THR A N 1
ATOM 1434 C CA . THR A 1 184 ? -14.747 5.253 8.605 1.00 71.62 184 THR A CA 1
ATOM 1435 C C . THR A 1 184 ? -15.490 6.478 8.052 1.00 71.62 184 THR A C 1
ATOM 1437 O O . THR A 1 184 ? -15.035 7.123 7.105 1.00 71.62 184 THR A O 1
ATOM 1440 N N . GLN A 1 185 ? -16.618 6.841 8.669 1.00 68.19 185 GLN A N 1
ATOM 1441 C CA . GLN A 1 185 ? -17.365 8.071 8.400 1.00 68.19 185 GLN A CA 1
ATOM 1442 C C . GLN A 1 185 ? -16.948 9.235 9.321 1.00 68.19 185 GLN A C 1
ATOM 1444 O O . GLN A 1 185 ? -17.446 10.344 9.146 1.00 68.19 185 GLN A O 1
ATOM 1449 N N . GLY A 1 186 ? -16.049 9.006 10.290 1.00 59.75 186 GLY A N 1
ATOM 1450 C CA . GLY A 1 186 ? -15.574 10.013 11.248 1.00 59.75 186 GLY A CA 1
ATOM 1451 C C . GLY A 1 186 ? -16.621 10.468 12.272 1.00 59.75 186 GLY A C 1
ATOM 1452 O O . GLY A 1 186 ? -16.444 11.492 12.922 1.00 59.75 186 GLY A O 1
ATOM 1453 N N . ILE A 1 187 ? -17.731 9.739 12.399 1.00 55.16 187 ILE A N 1
ATOM 1454 C CA . ILE A 1 187 ? -18.881 10.097 13.241 1.00 55.16 187 ILE A CA 1
ATOM 1455 C C . ILE A 1 187 ? -18.676 9.643 14.698 1.00 55.16 187 ILE A C 1
ATOM 1457 O O . ILE A 1 187 ? -19.271 10.224 15.602 1.00 55.16 187 ILE A O 1
ATOM 1461 N N . TYR A 1 188 ? -17.844 8.627 14.948 1.00 59.53 188 TYR A N 1
ATOM 1462 C CA . TYR A 1 188 ? -17.634 8.081 16.292 1.00 59.53 188 TYR A CA 1
ATOM 1463 C C . TYR A 1 188 ? -16.180 7.691 16.546 1.00 59.53 188 TYR A C 1
ATOM 1465 O O . TYR A 1 188 ? -15.569 7.045 15.696 1.00 59.53 188 TYR A O 1
ATOM 1473 N N . THR A 1 189 ? -15.703 8.024 17.746 1.00 61.44 189 THR A N 1
ATOM 1474 C CA . THR A 1 189 ? -14.403 7.663 18.318 1.00 61.44 189 THR A CA 1
ATOM 1475 C C . THR A 1 189 ? -14.648 7.044 19.695 1.00 61.44 189 THR A C 1
ATOM 1477 O O . THR A 1 189 ? -15.208 7.699 20.576 1.00 61.44 189 THR A O 1
ATOM 1480 N N . ALA A 1 190 ? -14.197 5.809 19.898 1.00 59.97 190 ALA A N 1
ATOM 1481 C CA . ALA A 1 190 ? -13.952 5.245 21.219 1.00 59.97 190 ALA A CA 1
ATOM 1482 C C . ALA A 1 190 ? -12.446 5.281 21.486 1.00 59.97 190 ALA A C 1
ATOM 1484 O O . ALA A 1 190 ? -11.672 4.755 20.687 1.00 59.97 190 ALA A O 1
ATOM 1485 N N . SER A 1 191 ? -12.040 5.868 22.613 1.00 58.78 191 SER A N 1
ATOM 1486 C CA . SER A 1 191 ? -10.667 5.754 23.113 1.00 58.78 191 SER A CA 1
ATOM 1487 C C . SER A 1 191 ? -10.636 4.821 24.319 1.00 58.78 191 SER A C 1
ATOM 1489 O O . SER A 1 191 ? -11.425 4.973 25.256 1.00 58.78 191 SER A O 1
ATOM 1491 N N . LEU A 1 192 ? -9.739 3.843 24.282 1.00 56.38 192 LEU A N 1
ATOM 1492 C CA . LEU A 1 192 ? -9.490 2.887 25.355 1.00 56.38 192 LEU A CA 1
ATOM 1493 C C . LEU A 1 192 ? -8.188 3.309 26.066 1.00 56.38 192 LEU A C 1
ATOM 1495 O O . LEU A 1 192 ? -7.104 3.172 25.503 1.00 56.38 192 LEU A O 1
ATOM 1499 N N . ASN A 1 193 ? -8.300 3.852 27.290 1.00 50.66 193 ASN A N 1
ATOM 1500 C CA . ASN A 1 193 ? -7.188 4.485 28.026 1.00 50.66 193 ASN A CA 1
ATOM 1501 C C . ASN A 1 193 ? -6.422 3.563 29.012 1.00 50.66 193 ASN A C 1
ATOM 1503 O O . ASN A 1 193 ? -7.002 2.716 29.695 1.00 50.66 193 ASN A O 1
ATOM 1507 N N . ASP A 1 194 ? -5.119 3.862 29.117 1.00 38.12 194 ASP A N 1
ATOM 1508 C CA . ASP A 1 194 ? -4.032 3.685 30.113 1.00 38.12 194 ASP A CA 1
ATOM 1509 C C . ASP A 1 194 ? -3.863 2.413 30.971 1.00 38.12 194 ASP A C 1
ATOM 1511 O O . ASP A 1 194 ? -2.741 2.126 31.395 1.00 38.12 194 ASP A O 1
ATOM 1515 N N . ASN A 1 195 ? -4.900 1.619 31.233 1.00 36.78 195 ASN A N 1
ATOM 1516 C CA . ASN A 1 195 ? -4.763 0.379 32.025 1.00 36.78 195 ASN A CA 1
ATOM 1517 C C . ASN A 1 195 ? -4.712 -0.889 31.164 1.00 36.78 195 ASN A C 1
ATOM 1519 O O . ASN A 1 195 ? -4.647 -2.002 31.684 1.00 36.78 195 ASN A O 1
ATOM 1523 N N . LEU A 1 196 ? -4.739 -0.714 29.847 1.00 40.69 196 LEU A N 1
ATOM 1524 C CA . LEU A 1 196 ? -4.865 -1.761 28.853 1.00 40.69 196 LEU A CA 1
ATOM 1525 C C . LEU A 1 196 ? -3.552 -1.835 28.075 1.00 40.69 196 LEU A C 1
ATOM 1527 O O . LEU A 1 196 ? -3.347 -1.114 27.109 1.00 40.69 196 LEU A O 1
ATOM 1531 N N . ARG A 1 197 ? -2.616 -2.661 28.552 1.00 39.09 197 ARG A N 1
ATOM 1532 C CA . ARG A 1 197 ? -1.366 -2.931 27.831 1.00 39.09 197 ARG A CA 1
ATOM 1533 C C . ARG A 1 197 ? -1.573 -4.157 26.960 1.00 39.09 197 ARG A C 1
ATOM 1535 O O . ARG A 1 197 ? -2.025 -5.176 27.474 1.00 39.09 197 ARG A O 1
ATOM 1542 N N . PHE A 1 198 ? -1.245 -4.077 25.675 1.00 46.94 198 PHE A N 1
ATOM 1543 C CA . PHE A 1 198 ? -1.436 -5.170 24.717 1.00 46.94 198 PHE A CA 1
ATOM 1544 C C . PHE A 1 198 ? -0.129 -5.939 24.527 1.00 46.94 198 PHE A C 1
ATOM 1546 O O . PHE A 1 198 ? 0.935 -5.340 24.361 1.00 46.94 198 PHE A O 1
ATOM 1553 N N . SER A 1 199 ? -0.179 -7.273 24.556 1.00 37.25 199 SER A N 1
ATOM 1554 C CA . SER A 1 199 ? 0.987 -8.075 24.183 1.00 37.25 199 SER A CA 1
ATOM 1555 C C . SER A 1 199 ? 1.077 -8.111 22.654 1.00 37.25 199 SER A C 1
ATOM 1557 O O . SER A 1 199 ? 0.159 -8.552 21.973 1.00 37.25 199 SER A O 1
ATOM 1559 N N . ASN A 1 200 ? 2.180 -7.606 22.098 1.00 47.47 200 ASN A N 1
ATOM 1560 C CA . ASN A 1 200 ? 2.445 -7.554 20.652 1.00 47.47 200 ASN A CA 1
ATOM 1561 C C . ASN A 1 200 ? 1.501 -6.667 19.807 1.00 47.47 200 ASN A C 1
ATOM 1563 O O . ASN A 1 200 ? 1.443 -6.867 18.597 1.00 47.47 200 ASN A O 1
ATOM 1567 N N . GLY A 1 201 ? 0.803 -5.692 20.408 1.00 50.06 201 GLY A N 1
ATOM 1568 C CA . GLY A 1 201 ? 0.214 -4.549 19.687 1.00 50.06 201 GLY A CA 1
ATOM 1569 C C . GLY A 1 201 ? -0.765 -4.888 18.556 1.00 50.06 201 GLY A C 1
ATOM 1570 O O . GLY A 1 201 ? -0.773 -4.207 17.539 1.00 50.06 201 GLY A O 1
ATOM 1571 N N . ARG A 1 202 ? -1.570 -5.952 18.676 1.00 51.50 202 ARG A N 1
ATOM 1572 C CA . ARG A 1 202 ? -2.543 -6.324 17.634 1.00 51.50 202 ARG A CA 1
ATOM 1573 C C . ARG A 1 202 ? -3.975 -6.168 18.123 1.00 51.50 202 ARG A C 1
ATOM 1575 O O . ARG A 1 202 ? -4.395 -6.841 19.062 1.00 51.50 202 ARG A O 1
ATOM 1582 N N . VAL A 1 203 ? -4.735 -5.327 17.428 1.00 58.28 203 VAL A N 1
ATOM 1583 C CA . VAL A 1 203 ? -6.199 -5.381 17.437 1.00 58.28 203 VAL A CA 1
ATOM 1584 C C . VAL A 1 203 ? -6.623 -6.374 16.355 1.00 58.28 203 VAL A C 1
ATOM 1586 O O . VAL A 1 203 ? -6.148 -6.295 15.223 1.00 58.28 203 VAL A O 1
ATOM 1589 N N . ILE A 1 204 ? -7.479 -7.337 16.698 1.00 55.03 204 ILE A N 1
ATOM 1590 C CA . ILE A 1 204 ? -7.986 -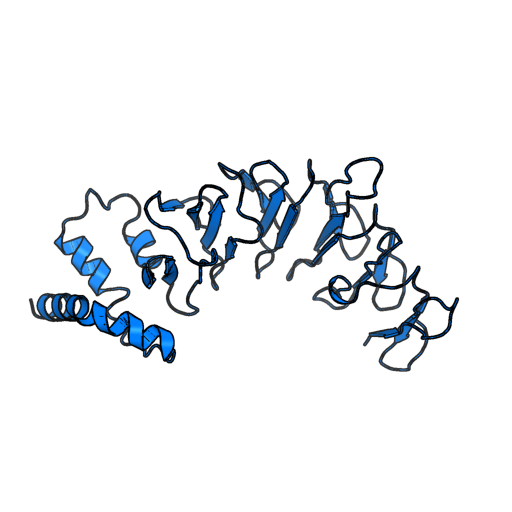8.334 15.750 1.00 55.03 204 ILE A CA 1
ATOM 1591 C C . ILE A 1 204 ? -9.498 -8.166 15.662 1.00 55.03 204 ILE A C 1
ATOM 1593 O O . ILE A 1 204 ? -10.203 -8.265 16.660 1.00 55.03 204 ILE A O 1
ATOM 1597 N N . PHE A 1 205 ? -10.017 -7.934 14.463 1.00 54.47 205 PHE A N 1
ATOM 1598 C CA . PHE A 1 205 ? -11.454 -7.988 14.215 1.00 54.47 205 PHE A CA 1
ATOM 1599 C C . PHE A 1 205 ? -11.862 -9.427 13.871 1.00 54.47 205 PHE A C 1
ATOM 1601 O O . PHE A 1 205 ? -11.201 -10.069 13.056 1.00 54.47 205 PHE A O 1
ATOM 1608 N N . LEU A 1 206 ? -12.927 -9.944 14.492 1.00 46.97 206 LEU A N 1
ATOM 1609 C CA . LEU A 1 206 ? -13.478 -11.260 14.161 1.00 46.97 206 LEU A CA 1
ATOM 1610 C C . LEU A 1 206 ? -14.413 -11.160 12.946 1.00 46.97 206 LEU A C 1
ATOM 1612 O O . LEU A 1 206 ? -15.138 -10.185 12.765 1.00 46.97 206 LEU A O 1
ATOM 1616 N N . ASP A 1 207 ? -14.381 -12.188 12.098 1.00 43.78 207 ASP A N 1
ATOM 1617 C CA . ASP A 1 207 ? -14.744 -12.097 10.676 1.00 43.78 207 ASP A CA 1
ATOM 1618 C C . ASP A 1 207 ? -16.258 -12.039 10.367 1.00 43.78 207 ASP A C 1
ATOM 1620 O O . ASP A 1 207 ? -16.649 -11.907 9.207 1.00 43.78 207 ASP A O 1
ATOM 1624 N N . ARG A 1 208 ? -17.147 -12.186 11.365 1.00 43.72 208 ARG A N 1
ATOM 1625 C CA . ARG A 1 208 ? -18.600 -12.366 11.110 1.00 43.72 208 ARG A CA 1
ATOM 1626 C C . ARG A 1 208 ? -19.573 -11.698 12.073 1.00 43.72 208 ARG A C 1
ATOM 1628 O O . ARG A 1 208 ? -20.688 -11.395 11.659 1.00 43.72 208 ARG A O 1
ATOM 1635 N N . ALA A 1 209 ? -19.167 -11.416 13.299 1.00 43.47 209 ALA A N 1
ATOM 1636 C CA . ALA A 1 209 ? -19.890 -10.518 14.186 1.00 43.47 209 ALA A CA 1
ATOM 1637 C C . ALA A 1 209 ? -19.066 -9.242 14.260 1.00 43.47 209 ALA A C 1
ATOM 1639 O O . ALA A 1 209 ? -17.843 -9.329 14.307 1.00 43.47 209 ALA A O 1
ATOM 1640 N N . GLN A 1 210 ? -19.688 -8.071 14.253 1.00 52.69 210 GLN A N 1
ATOM 1641 C CA . GLN A 1 210 ? -19.019 -6.780 14.407 1.00 52.69 210 GLN A CA 1
ATOM 1642 C C . GLN A 1 210 ? -18.357 -6.688 15.798 1.00 52.69 210 GLN A C 1
ATOM 1644 O O . GLN A 1 210 ? -18.820 -5.987 16.684 1.00 52.69 210 GLN A O 1
ATOM 1649 N N . THR A 1 211 ? -17.292 -7.447 16.018 1.00 50.72 211 THR A N 1
ATOM 1650 C CA . THR A 1 211 ? -16.646 -7.723 17.299 1.00 50.72 211 THR A CA 1
ATOM 1651 C C . THR A 1 211 ? -15.144 -7.615 17.071 1.00 50.72 211 THR A C 1
ATOM 1653 O O . THR A 1 211 ? -14.586 -8.212 16.149 1.00 50.72 211 THR A O 1
ATOM 1656 N N . ALA A 1 212 ? -14.485 -6.789 17.871 1.00 51.53 212 ALA A N 1
ATOM 1657 C CA . ALA A 1 212 ? -13.039 -6.707 17.953 1.00 51.53 212 ALA A CA 1
ATOM 1658 C C . ALA A 1 212 ? -12.589 -7.525 19.162 1.00 51.53 212 ALA A C 1
ATOM 1660 O O . ALA A 1 212 ? -13.017 -7.262 20.278 1.00 51.53 212 ALA A O 1
ATOM 1661 N N . THR A 1 213 ? -11.709 -8.496 18.972 1.00 51.19 213 THR A N 1
ATOM 1662 C CA . THR A 1 213 ? -10.983 -9.102 20.087 1.00 51.19 213 THR A CA 1
ATOM 1663 C C . THR A 1 213 ? -9.690 -8.331 20.270 1.00 51.19 213 THR A C 1
ATOM 1665 O O . THR A 1 213 ? -8.884 -8.199 19.346 1.00 51.19 213 THR A O 1
ATOM 1668 N N . THR A 1 214 ? -9.470 -7.827 21.474 1.00 50.34 214 THR A N 1
ATOM 1669 C CA . THR A 1 214 ? -8.190 -7.244 21.856 1.00 50.34 214 THR A CA 1
ATOM 1670 C C . THR A 1 214 ? -7.492 -8.180 22.842 1.00 50.34 214 THR A C 1
ATOM 1672 O O . THR A 1 214 ? -8.122 -8.744 23.739 1.00 50.34 214 THR A O 1
ATOM 1675 N N . LEU A 1 215 ? -6.198 -8.430 22.628 1.00 41.91 215 LEU A N 1
ATOM 1676 C CA . LEU A 1 215 ? -5.416 -9.408 23.391 1.00 41.91 215 LEU A CA 1
ATOM 1677 C C . LEU A 1 215 ? -4.390 -8.677 24.267 1.00 41.91 215 LEU A C 1
ATOM 1679 O O . LEU A 1 215 ? -3.581 -7.890 23.773 1.00 41.91 215 LEU A O 1
ATOM 1683 N N . TYR A 1 216 ? -4.458 -8.886 25.580 1.00 47.59 216 TYR A N 1
ATOM 1684 C CA . TYR A 1 216 ? -3.788 -8.043 26.570 1.00 47.59 216 TYR A CA 1
ATOM 1685 C C . TYR A 1 216 ? -2.491 -8.677 27.082 1.00 47.59 216 TYR A C 1
ATOM 1687 O O . TYR A 1 216 ? -2.177 -9.845 26.851 1.00 47.59 216 TYR A O 1
ATOM 1695 N N . GLN A 1 217 ? -1.672 -7.864 27.743 1.00 38.56 217 GLN A N 1
ATOM 1696 C CA . GLN A 1 217 ? -0.358 -8.221 28.276 1.00 38.56 217 GLN A CA 1
ATOM 1697 C C . GLN A 1 217 ? -0.445 -8.963 29.618 1.00 38.56 217 GLN A C 1
ATOM 1699 O O . GLN A 1 217 ? 0.533 -9.564 30.055 1.00 38.56 217 GLN A O 1
ATOM 1704 N N . ASP A 1 218 ? -1.607 -8.946 30.270 1.00 45.75 218 ASP A N 1
ATOM 1705 C CA . ASP A 1 218 ? -1.878 -9.606 31.548 1.00 45.75 218 ASP A CA 1
ATOM 1706 C C . ASP A 1 218 ? -2.372 -11.064 31.401 1.00 45.75 218 ASP A C 1
ATOM 1708 O O . ASP A 1 218 ? -2.839 -11.644 32.382 1.00 45.75 218 ASP A O 1
ATOM 1712 N N . ASN A 1 219 ? -2.216 -11.671 30.213 1.00 44.09 219 ASN A N 1
ATOM 1713 C CA . ASN A 1 219 ? -2.756 -12.986 29.824 1.00 44.09 219 ASN A CA 1
ATOM 1714 C C . ASN A 1 219 ? -4.296 -13.063 29.859 1.00 44.09 219 ASN A C 1
ATOM 1716 O O . ASN A 1 219 ? -4.854 -14.099 30.235 1.00 44.09 219 ASN A O 1
ATOM 1720 N N . HIS A 1 220 ? -4.972 -11.967 29.508 1.00 41.72 220 HIS A N 1
ATOM 1721 C CA . HIS A 1 220 ? -6.407 -11.958 29.247 1.00 41.72 220 HIS A CA 1
ATOM 1722 C C . HIS A 1 220 ? -6.690 -11.455 27.823 1.00 41.72 220 HIS A C 1
ATOM 1724 O O . HIS A 1 220 ? -6.047 -10.530 27.330 1.00 41.72 220 HIS A O 1
ATOM 1730 N N . ALA A 1 221 ? -7.694 -12.023 27.162 1.00 46.97 221 ALA A N 1
ATOM 1731 C CA . ALA A 1 221 ? -8.307 -11.452 25.967 1.00 46.97 221 ALA A CA 1
ATOM 1732 C C . ALA A 1 221 ? -9.654 -10.824 26.343 1.00 46.97 221 ALA A C 1
ATOM 1734 O O . ALA A 1 221 ? -10.439 -11.434 27.071 1.00 46.97 221 ALA A O 1
ATOM 1735 N N . TYR A 1 222 ? -9.939 -9.618 25.848 1.00 50.09 222 TYR A N 1
ATOM 1736 C CA . TYR A 1 222 ? -11.257 -9.006 26.007 1.00 50.09 222 TYR A CA 1
ATOM 1737 C C . TYR A 1 222 ? -11.919 -8.910 24.638 1.00 50.09 222 TYR A C 1
ATOM 1739 O O . TYR A 1 222 ? -11.333 -8.434 23.663 1.00 50.09 222 TYR A O 1
ATOM 1747 N N . LEU A 1 223 ? -13.160 -9.380 24.581 1.00 52.62 223 LEU A N 1
ATOM 1748 C CA . LEU A 1 223 ? -14.020 -9.237 23.421 1.00 52.62 223 LEU A CA 1
ATOM 1749 C C . LEU A 1 223 ? -14.736 -7.891 23.527 1.00 52.62 223 LEU A C 1
ATOM 1751 O O . LEU A 1 223 ? -15.494 -7.649 24.467 1.00 52.62 223 LEU A O 1
ATOM 1755 N N . LEU A 1 224 ? -14.482 -7.016 22.569 1.00 56.09 224 LEU A N 1
ATOM 1756 C CA . LEU A 1 224 ? -15.163 -5.748 22.408 1.00 56.09 224 LEU A CA 1
ATOM 1757 C C . LEU A 1 224 ? -16.196 -5.889 21.295 1.00 56.09 224 LEU A C 1
ATOM 1759 O O . LEU A 1 224 ? -15.862 -5.980 20.117 1.00 56.09 224 LEU A O 1
ATOM 1763 N N . ASP A 1 225 ? -17.467 -5.901 21.666 1.00 59.25 225 ASP A N 1
ATOM 1764 C CA . ASP A 1 225 ? -18.551 -5.900 20.696 1.00 59.25 225 ASP A CA 1
ATOM 1765 C C . ASP A 1 225 ? -18.763 -4.473 20.158 1.00 59.25 225 ASP A C 1
ATOM 1767 O O . ASP A 1 225 ? -19.066 -3.532 20.895 1.00 59.25 225 ASP A O 1
ATOM 1771 N N . ILE A 1 226 ? -18.523 -4.296 18.861 1.00 57.62 226 ILE A N 1
ATOM 1772 C CA . ILE A 1 226 ? -18.617 -3.007 18.172 1.00 57.62 226 ILE A CA 1
ATOM 1773 C C . ILE A 1 226 ? -20.079 -2.672 17.879 1.00 57.62 226 ILE A C 1
ATOM 1775 O O . ILE A 1 226 ? -20.438 -1.497 17.862 1.00 57.62 226 ILE A O 1
ATOM 1779 N N . GLU A 1 227 ? -20.942 -3.675 17.697 1.00 56.84 227 GLU A N 1
ATOM 1780 C CA . GLU A 1 227 ? -22.392 -3.477 17.652 1.00 56.84 227 GLU A CA 1
ATOM 1781 C C . GLU A 1 227 ? -22.922 -3.005 19.006 1.00 56.84 227 GLU A C 1
ATOM 1783 O O . GLU A 1 227 ? -23.752 -2.104 19.039 1.00 56.84 227 GLU A O 1
ATOM 1788 N N . TRP A 1 228 ? -22.389 -3.514 20.117 1.00 56.62 228 TRP A N 1
ATOM 1789 C CA . TRP A 1 228 ? -22.678 -3.017 21.463 1.00 56.62 228 TRP A CA 1
ATOM 1790 C C . TRP A 1 228 ? -22.164 -1.585 21.675 1.00 56.62 228 TRP A C 1
ATOM 1792 O O . TRP A 1 228 ? -22.914 -0.739 22.164 1.00 56.62 228 TRP A O 1
ATOM 1802 N N . LEU A 1 229 ? -20.938 -1.262 21.241 1.00 55.38 229 LEU A N 1
ATOM 1803 C CA . LEU A 1 229 ? -20.441 0.124 21.235 1.00 55.38 229 LEU A CA 1
ATOM 1804 C C . LEU A 1 229 ? -21.328 1.047 20.386 1.00 55.38 229 LEU A C 1
ATOM 1806 O O . LEU A 1 229 ? -21.652 2.154 20.816 1.00 55.38 229 LEU A O 1
ATOM 1810 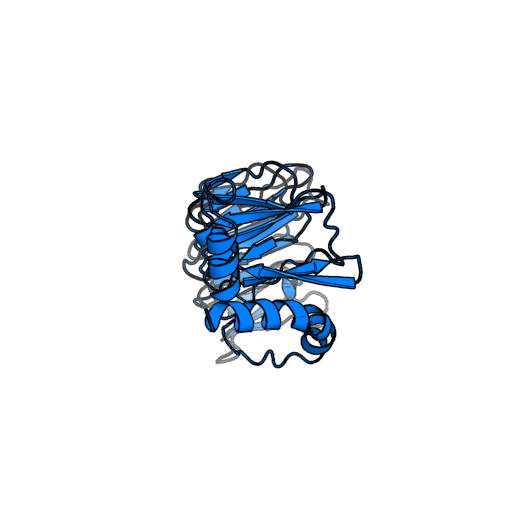N N . ASN A 1 230 ? -21.772 0.573 1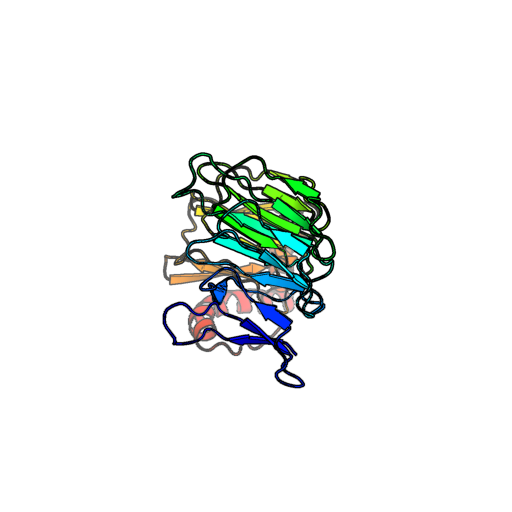9.218 1.00 56.19 230 ASN A N 1
ATOM 1811 C CA . ASN A 1 230 ? -22.747 1.263 18.377 1.00 56.19 230 ASN A CA 1
ATOM 1812 C C . ASN A 1 230 ? -24.146 1.329 19.029 1.00 56.19 230 ASN A C 1
ATOM 1814 O O . ASN A 1 230 ? -24.897 2.270 18.822 1.00 56.19 230 ASN A O 1
ATOM 1818 N N . ALA A 1 231 ? -24.568 0.357 19.824 1.00 53.25 231 ALA A N 1
ATOM 1819 C CA . ALA A 1 231 ? -25.878 0.405 20.468 1.00 53.25 231 ALA A CA 1
ATOM 1820 C C . ALA A 1 231 ? -25.890 1.377 21.657 1.00 53.25 231 ALA A C 1
ATOM 1822 O O . ALA A 1 231 ? -26.920 1.971 21.969 1.00 53.25 231 ALA A O 1
ATOM 1823 N N . MET A 1 232 ? -24.735 1.583 22.292 1.00 47.47 232 MET A N 1
ATOM 1824 C CA . MET A 1 232 ? -24.550 2.541 23.381 1.00 47.47 232 MET A CA 1
ATOM 1825 C C . MET A 1 232 ? -24.342 3.996 22.923 1.00 47.47 232 MET A C 1
ATOM 1827 O O . MET A 1 232 ? -24.156 4.853 23.788 1.00 47.47 232 MET A O 1
ATOM 1831 N N . LEU A 1 233 ? -24.357 4.279 21.607 1.00 51.31 233 LEU A N 1
ATOM 1832 C CA . LEU A 1 233 ? -24.042 5.561 20.936 1.00 51.31 233 LEU A CA 1
ATOM 1833 C C . LEU A 1 233 ? -24.593 6.825 21.632 1.00 51.31 233 LEU A C 1
ATOM 1835 O O . LEU A 1 233 ? -25.588 7.413 21.212 1.00 51.31 233 LEU A O 1
ATOM 1839 N N . GLY A 1 234 ? -23.863 7.294 22.647 1.00 43.38 234 GLY A N 1
ATOM 1840 C CA . GLY A 1 234 ? -24.060 8.575 23.334 1.00 43.38 234 GLY A CA 1
ATOM 1841 C C . GLY A 1 234 ? -24.749 8.512 24.699 1.00 43.38 234 GLY A C 1
ATOM 1842 O O . GLY A 1 234 ? -24.912 9.554 25.326 1.00 43.38 234 GLY A O 1
ATOM 1843 N N . GLU A 1 235 ? -25.138 7.326 25.170 1.00 43.56 235 GLU A N 1
ATOM 1844 C CA . GLU A 1 235 ? -26.105 7.186 26.265 1.00 43.56 235 GLU A CA 1
ATOM 1845 C C . GLU A 1 235 ? -25.717 6.141 27.324 1.00 43.56 235 GLU A C 1
ATOM 1847 O O . GLU A 1 235 ? -26.527 5.802 28.176 1.00 43.56 235 GLU A O 1
ATOM 1852 N N . ALA A 1 236 ? -24.480 5.633 27.352 1.00 41.34 236 ALA A N 1
ATOM 1853 C CA . ALA A 1 236 ? -24.077 4.657 28.379 1.00 41.34 236 ALA A CA 1
ATOM 1854 C C . ALA A 1 236 ? -24.378 5.137 29.821 1.00 41.34 236 ALA A C 1
ATOM 1856 O O . ALA A 1 236 ? -24.795 4.339 30.659 1.00 41.34 236 ALA A O 1
ATOM 1857 N N . ASP A 1 237 ? -24.266 6.447 30.069 1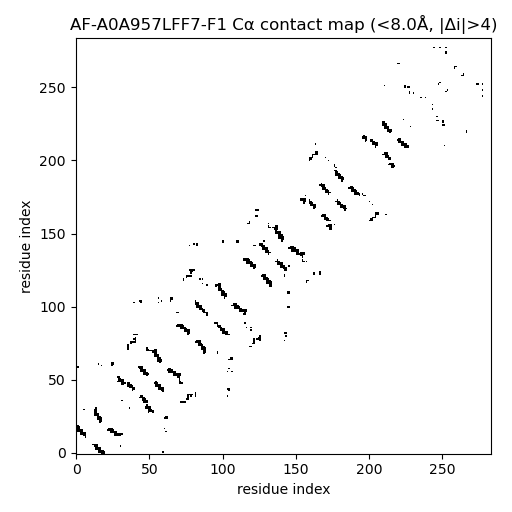.00 42.19 237 ASP A N 1
ATOM 1858 C CA . ASP A 1 237 ? -24.596 7.087 31.351 1.00 42.19 237 ASP A CA 1
ATOM 1859 C C . ASP A 1 237 ? -26.103 7.376 31.548 1.00 42.19 237 ASP A C 1
ATOM 1861 O O . ASP A 1 237 ? -26.533 7.695 32.659 1.00 42.19 237 ASP A O 1
ATOM 1865 N N . THR A 1 238 ? -26.919 7.296 30.493 1.00 46.38 238 THR A N 1
ATOM 1866 C CA . THR A 1 238 ? -28.381 7.513 30.518 1.00 46.38 238 THR A CA 1
ATOM 1867 C C . THR A 1 238 ? -29.185 6.216 30.396 1.00 46.38 238 THR A C 1
ATOM 1869 O O . THR A 1 238 ? -30.377 6.203 30.717 1.00 46.38 238 THR A O 1
ATOM 1872 N N . LEU A 1 239 ? -28.550 5.113 29.996 1.00 47.41 239 LEU A N 1
ATOM 1873 C CA . LEU A 1 239 ? -29.142 3.783 29.947 1.00 47.41 239 LEU A CA 1
ATOM 1874 C C . LEU A 1 239 ? -29.265 3.191 31.354 1.00 47.41 239 LEU A C 1
ATOM 1876 O O . LEU A 1 239 ? -28.338 3.196 32.164 1.00 47.41 239 LEU A O 1
ATOM 1880 N N . LEU A 1 240 ? -30.432 2.623 31.651 1.00 47.81 240 LEU A N 1
ATOM 1881 C CA . LEU A 1 240 ? -30.638 1.889 32.893 1.00 47.81 240 LEU A CA 1
ATOM 1882 C C . LEU A 1 240 ? -29.781 0.611 32.903 1.00 47.81 240 LEU A C 1
ATOM 1884 O O . LEU A 1 240 ? -29.599 -0.010 31.851 1.00 47.81 240 LEU A O 1
ATOM 1888 N N . PRO A 1 241 ? -29.355 0.123 34.084 1.00 45.78 241 PRO A N 1
ATOM 1889 C CA . PRO A 1 241 ? -28.618 -1.136 34.201 1.00 45.78 241 PRO A CA 1
ATOM 1890 C C . PRO A 1 241 ? -29.282 -2.319 33.480 1.00 45.78 241 PRO A C 1
ATOM 1892 O O . PRO A 1 241 ? -28.594 -3.150 32.904 1.00 45.78 241 PRO A O 1
ATOM 1895 N N . SER A 1 242 ? -30.617 -2.382 33.438 1.00 48.44 242 SER A N 1
ATOM 1896 C CA . SER A 1 242 ? -31.358 -3.418 32.705 1.00 48.44 242 SER A CA 1
ATOM 1897 C C . SER A 1 242 ? -31.255 -3.300 31.181 1.00 48.44 242 SER A C 1
ATOM 1899 O O . SER A 1 242 ? -31.295 -4.317 30.497 1.00 48.44 242 SER A O 1
ATOM 1901 N N . GLN A 1 243 ? -31.115 -2.089 30.637 1.00 52.31 243 GLN A N 1
ATOM 1902 C CA . GLN A 1 243 ? -30.913 -1.866 29.202 1.00 52.31 243 GLN A CA 1
ATOM 1903 C C . GLN A 1 243 ? -29.484 -2.233 28.800 1.00 52.31 243 GLN A C 1
ATOM 1905 O O . GLN A 1 243 ? -29.292 -2.890 27.782 1.00 52.31 243 GLN A O 1
ATOM 1910 N N . LEU A 1 244 ? -28.502 -1.894 29.643 1.00 48.41 244 LEU A N 1
ATOM 1911 C CA . LEU A 1 244 ? -27.110 -2.318 29.474 1.00 48.41 244 LEU A CA 1
ATOM 1912 C C . LEU A 1 244 ? -26.978 -3.848 29.523 1.00 48.41 244 LEU A C 1
ATOM 1914 O O . LEU A 1 244 ? -26.332 -4.431 28.655 1.00 48.41 244 LEU A O 1
ATOM 1918 N N . ILE A 1 245 ? -27.650 -4.503 30.480 1.00 50.47 245 ILE A N 1
ATOM 1919 C CA . ILE A 1 245 ? -27.715 -5.971 30.578 1.00 50.47 245 ILE A CA 1
ATOM 1920 C C . ILE A 1 245 ? -28.429 -6.570 29.359 1.00 50.47 245 ILE A C 1
ATOM 1922 O O . ILE A 1 245 ? -27.927 -7.520 28.772 1.00 50.47 245 ILE A O 1
ATOM 1926 N N . SER A 1 246 ? -29.559 -6.004 28.921 1.00 54.25 246 SER A N 1
ATOM 1927 C CA . SER A 1 246 ? -30.275 -6.483 27.729 1.00 54.25 246 SER A CA 1
ATOM 1928 C C . SER A 1 246 ? -29.444 -6.366 26.450 1.00 54.25 246 SER A C 1
ATOM 1930 O O . SER A 1 246 ? -29.552 -7.241 25.597 1.00 54.25 246 SER A O 1
ATOM 1932 N N . LEU A 1 247 ? -28.643 -5.307 26.300 1.00 53.91 247 LEU A N 1
ATOM 1933 C CA . LEU A 1 247 ? -27.738 -5.135 25.163 1.00 53.91 247 LEU A CA 1
ATOM 1934 C C . LEU A 1 247 ? -26.590 -6.149 25.216 1.00 53.91 247 LEU A C 1
ATOM 1936 O O . LEU A 1 247 ? -26.345 -6.825 24.222 1.00 53.91 247 LEU A O 1
ATOM 1940 N N . ALA A 1 248 ? -25.964 -6.325 26.385 1.00 48.72 248 ALA A N 1
ATOM 1941 C CA . ALA A 1 248 ? -24.908 -7.320 26.604 1.00 48.72 248 ALA A CA 1
ATOM 1942 C C . ALA A 1 248 ? -25.396 -8.776 26.426 1.00 48.72 248 ALA A C 1
ATOM 1944 O O . ALA A 1 248 ? -24.628 -9.658 26.040 1.00 48.72 248 ALA A O 1
ATOM 1945 N N . CYS A 1 249 ? -26.681 -9.031 26.692 1.00 52.19 249 CYS A N 1
ATOM 1946 C CA . CYS A 1 249 ? -27.336 -10.319 26.465 1.00 52.19 249 CYS A CA 1
ATOM 1947 C C . CYS A 1 249 ? -27.966 -10.458 25.069 1.00 52.19 249 CYS A C 1
ATOM 1949 O O . CYS A 1 249 ? -28.456 -11.534 24.741 1.00 52.19 249 CYS A O 1
ATOM 1951 N N . GLN A 1 250 ? -27.979 -9.414 24.235 1.00 54.66 250 GLN A N 1
ATOM 1952 C CA . GLN A 1 250 ? -28.300 -9.538 22.807 1.00 54.66 250 GLN A CA 1
ATOM 1953 C C . GLN A 1 250 ? -27.044 -9.857 21.988 1.00 54.66 250 GLN A C 1
ATOM 1955 O O . GLN A 1 250 ? -27.109 -10.712 21.111 1.00 54.66 250 GLN A O 1
ATOM 1960 N N . TYR A 1 251 ? -25.903 -9.253 22.329 1.00 47.59 251 TYR A N 1
ATOM 1961 C CA . TYR A 1 251 ? -24.600 -9.431 21.678 1.00 47.59 251 TYR A CA 1
ATOM 1962 C C . TYR A 1 251 ? -23.513 -9.161 22.735 1.00 47.59 251 TYR A C 1
ATOM 1964 O O . TYR A 1 251 ? -23.719 -8.231 23.519 1.00 47.59 251 TYR A O 1
ATOM 1972 N N . PRO A 1 252 ? -22.394 -9.903 22.879 1.00 47.12 252 PRO A N 1
ATOM 1973 C CA . PRO A 1 252 ? -21.840 -11.036 22.122 1.00 47.12 252 PRO A CA 1
ATOM 1974 C C . PRO A 1 252 ? -22.153 -12.424 22.730 1.00 47.12 252 PRO A C 1
ATOM 1976 O O . PRO A 1 252 ? -21.680 -13.450 22.245 1.00 47.12 252 PRO A O 1
ATOM 1979 N N . LEU A 1 253 ? -22.932 -12.478 23.816 1.00 46.72 253 LEU A N 1
ATOM 1980 C CA . LEU A 1 253 ? -23.127 -13.693 24.622 1.00 46.72 253 LEU A CA 1
ATOM 1981 C C . LEU A 1 253 ? -24.251 -14.621 24.124 1.00 46.72 253 LEU A C 1
ATOM 1983 O O . LEU A 1 253 ? -24.405 -15.712 24.658 1.00 46.72 253 LEU A O 1
ATOM 1987 N N . ASN A 1 254 ? -25.045 -14.220 23.125 1.00 41.34 254 ASN A N 1
ATOM 1988 C CA . ASN A 1 254 ? -26.291 -14.922 22.775 1.00 41.34 254 ASN A CA 1
ATOM 1989 C C . ASN A 1 254 ? -26.243 -15.722 21.464 1.00 41.34 254 ASN A C 1
ATOM 1991 O O . ASN A 1 254 ? -27.144 -16.510 21.187 1.00 41.34 254 ASN A O 1
ATOM 1995 N N . ASN A 1 255 ? -25.207 -15.557 20.637 1.00 42.12 255 ASN A N 1
ATOM 1996 C CA . ASN A 1 255 ? -25.258 -16.098 19.275 1.00 42.12 255 ASN A CA 1
ATOM 1997 C C . ASN A 1 255 ? -24.859 -17.568 19.129 1.00 42.12 255 ASN A C 1
ATOM 1999 O O . ASN A 1 255 ? -24.887 -18.067 18.009 1.00 42.12 255 ASN A O 1
ATOM 2003 N N . GLY A 1 256 ? -24.526 -18.287 20.209 1.00 40.34 256 GLY A N 1
ATOM 2004 C CA . GLY A 1 256 ? -24.251 -19.730 20.136 1.00 40.34 256 GLY A CA 1
ATOM 2005 C C . GLY A 1 256 ? -23.215 -20.124 19.070 1.00 40.34 256 GLY A C 1
ATOM 2006 O O . GLY A 1 256 ? -23.193 -21.277 18.636 1.00 40.34 256 GLY A O 1
ATOM 2007 N N . GLU A 1 257 ? -22.388 -19.178 18.614 1.00 38.50 257 GLU A N 1
ATOM 2008 C CA . GLU A 1 257 ? -21.382 -19.427 17.597 1.00 38.50 257 GLU A CA 1
ATOM 2009 C C . GLU A 1 257 ? -20.247 -20.208 18.248 1.00 38.50 257 GLU A C 1
ATOM 2011 O O . GLU A 1 257 ? -19.599 -19.764 19.198 1.00 38.50 257 GLU A O 1
ATOM 2016 N N . VAL A 1 258 ? -20.046 -21.423 17.747 1.00 34.44 258 VAL A N 1
ATOM 2017 C CA . VAL A 1 258 ? -18.917 -22.264 18.120 1.00 34.44 258 VAL A CA 1
ATOM 2018 C C . VAL A 1 258 ? -17.663 -21.591 17.573 1.00 34.44 258 VAL A C 1
ATOM 2020 O O . VAL A 1 258 ? -17.409 -21.597 16.370 1.00 34.44 258 VAL A O 1
ATOM 2023 N N . LEU A 1 259 ? -16.896 -20.976 18.468 1.00 36.72 259 LEU A N 1
ATOM 2024 C CA . LEU A 1 259 ? -15.542 -20.519 18.194 1.00 36.72 259 LEU A CA 1
ATOM 2025 C C . LEU A 1 259 ? -14.666 -21.766 18.018 1.00 36.72 259 LEU A C 1
ATOM 2027 O O . LEU A 1 259 ? -14.216 -22.338 19.001 1.00 36.72 259 LEU A O 1
ATOM 2031 N N . ASP A 1 260 ? -14.442 -22.214 16.782 1.00 36.88 260 ASP A N 1
ATOM 2032 C CA . ASP A 1 260 ? -13.541 -23.337 16.448 1.00 36.88 260 ASP A CA 1
ATOM 2033 C C . ASP A 1 260 ? -12.050 -22.920 16.531 1.00 36.88 260 ASP A C 1
ATOM 2035 O O . ASP A 1 260 ? -11.225 -23.275 15.688 1.00 36.88 260 ASP A O 1
ATOM 2039 N N . ASP A 1 261 ? -11.692 -22.148 17.561 1.00 39.69 261 ASP A N 1
ATOM 2040 C CA . ASP A 1 261 ? -10.312 -21.825 17.923 1.00 39.69 261 ASP A CA 1
ATOM 2041 C C . ASP A 1 261 ? -9.995 -22.447 19.298 1.00 39.69 261 ASP A C 1
ATOM 2043 O O . ASP A 1 261 ? -10.476 -21.960 20.329 1.00 39.69 261 ASP A O 1
ATOM 2047 N N . PRO A 1 262 ? -9.210 -23.542 19.341 1.00 39.09 262 PRO A N 1
ATOM 2048 C CA . PRO A 1 262 ? -8.889 -24.252 20.576 1.00 39.09 262 PRO A CA 1
ATOM 2049 C C . PRO A 1 262 ? -8.127 -23.417 21.613 1.00 39.09 262 PRO A C 1
ATOM 2051 O O . PRO A 1 262 ? -8.230 -23.717 22.804 1.00 39.09 262 PRO A O 1
ATOM 2054 N N . GLU A 1 263 ? -7.361 -22.402 21.192 1.00 38.53 263 GLU A N 1
ATOM 2055 C CA . GLU A 1 263 ? -6.634 -21.518 22.113 1.00 38.53 263 GLU A CA 1
ATOM 2056 C C . GLU A 1 263 ? -7.589 -20.492 22.737 1.00 38.53 263 GLU A C 1
ATOM 2058 O O . GLU A 1 263 ? -7.588 -20.318 23.957 1.00 38.53 263 GLU A O 1
ATOM 2063 N N . LEU A 1 264 ? -8.495 -19.916 21.940 1.00 38.62 264 LEU A N 1
ATOM 2064 C CA . LEU A 1 264 ? -9.509 -18.965 22.411 1.00 38.62 264 LEU A CA 1
ATOM 2065 C C . LEU A 1 264 ? -10.534 -19.618 23.362 1.00 38.62 264 LEU A C 1
ATOM 2067 O O . LEU A 1 264 ? -10.948 -19.023 24.359 1.00 38.62 264 LEU A O 1
ATOM 2071 N N . LEU A 1 265 ? -10.915 -20.872 23.093 1.00 39.47 265 LEU A N 1
ATOM 2072 C CA . LEU A 1 265 ? -11.853 -21.665 23.904 1.00 39.47 265 LEU A CA 1
ATOM 2073 C C . LEU A 1 265 ? -11.353 -21.914 25.335 1.00 39.47 265 LEU A C 1
ATOM 2075 O O . LEU A 1 265 ? -12.134 -21.858 26.287 1.00 39.47 265 LEU A O 1
ATOM 2079 N N . ALA A 1 266 ? -10.053 -22.171 25.507 1.00 42.66 266 ALA A N 1
ATOM 2080 C CA . ALA A 1 266 ? -9.457 -22.405 26.823 1.00 42.66 266 ALA A CA 1
ATOM 2081 C C . ALA A 1 266 ? -9.453 -21.137 27.697 1.00 42.66 266 AL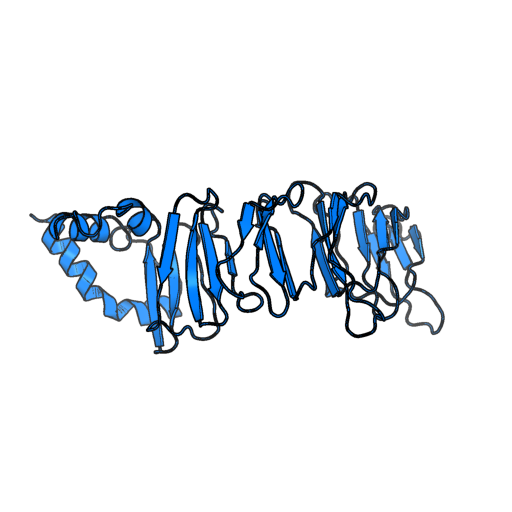A A C 1
ATOM 2083 O O . ALA A 1 266 ? -9.547 -21.220 28.926 1.00 42.66 266 ALA A O 1
ATOM 2084 N N . GLU A 1 267 ? -9.372 -19.968 27.063 1.00 37.97 267 GLU A N 1
ATOM 2085 C CA . GLU A 1 267 ? -9.330 -18.666 27.725 1.00 37.97 267 GLU A CA 1
ATOM 2086 C C . GLU A 1 267 ? -10.739 -18.139 28.049 1.00 37.97 267 GLU A C 1
ATOM 2088 O O . GLU A 1 267 ? -10.979 -17.621 29.145 1.00 37.97 267 GLU A O 1
ATOM 2093 N N . LEU A 1 268 ? -11.707 -18.395 27.160 1.00 38.38 268 LEU A N 1
ATOM 2094 C CA . LEU A 1 268 ? -13.115 -18.010 27.312 1.00 38.38 268 LEU A CA 1
ATOM 2095 C C . LEU A 1 268 ? -13.899 -18.846 28.337 1.00 38.38 268 LEU A C 1
ATOM 2097 O O . LEU A 1 268 ? -14.915 -18.381 28.857 1.00 38.38 268 LEU A O 1
ATOM 2101 N N . GLN A 1 269 ? -13.413 -20.035 28.714 1.00 42.62 269 GLN A N 1
ATOM 2102 C CA . GLN A 1 269 ? -14.044 -20.907 29.721 1.00 42.62 269 GLN A CA 1
ATOM 2103 C C . GLN A 1 269 ? -14.251 -20.215 31.091 1.00 42.62 269 GLN A C 1
ATOM 2105 O O . GLN A 1 269 ? -15.072 -20.651 31.896 1.00 42.62 269 GLN A O 1
ATOM 2110 N N . LYS A 1 270 ? -13.534 -19.117 31.368 1.00 39.16 270 LYS A N 1
ATOM 2111 C CA . LYS A 1 270 ? -13.661 -18.312 32.598 1.00 39.16 270 LYS A CA 1
ATOM 2112 C C . LYS A 1 270 ? -14.846 -17.333 32.590 1.00 39.16 270 LYS A C 1
ATOM 2114 O O . LYS A 1 270 ? -15.213 -16.836 33.648 1.00 39.16 270 LYS A O 1
ATOM 2119 N N . TYR A 1 271 ? -15.455 -17.075 31.432 1.00 39.69 271 TYR A N 1
ATOM 2120 C CA . TYR A 1 271 ? -16.544 -16.103 31.253 1.00 39.69 271 TYR A CA 1
ATOM 2121 C C . TYR A 1 271 ? -17.943 -16.749 31.229 1.00 39.69 271 TYR A C 1
ATOM 2123 O O . TYR A 1 271 ? -18.950 -16.055 31.095 1.00 39.69 271 TYR A O 1
ATOM 2131 N N . LEU A 1 272 ? -18.026 -18.071 31.435 1.00 42.12 272 LEU A N 1
ATOM 2132 C CA . LEU A 1 272 ? -19.275 -18.846 31.522 1.00 42.12 272 LEU A CA 1
ATOM 2133 C C . LEU A 1 272 ? -20.242 -18.367 32.623 1.00 42.12 272 LEU A C 1
ATOM 2135 O O . LEU A 1 272 ? -21.437 -18.649 32.553 1.00 42.12 272 LEU A O 1
ATOM 2139 N N . ASP A 1 273 ? -19.764 -17.614 33.615 1.00 42.22 273 ASP A N 1
ATOM 2140 C CA . ASP A 1 273 ? -20.623 -17.030 34.651 1.00 42.22 273 ASP A CA 1
ATOM 2141 C C . ASP A 1 273 ? -21.456 -15.839 34.137 1.00 42.22 273 ASP A C 1
ATOM 2143 O O . ASP A 1 273 ? -22.553 -15.609 34.641 1.00 42.22 273 ASP A O 1
ATOM 2147 N N . ALA A 1 274 ? -21.007 -15.130 33.093 1.00 39.62 274 ALA A N 1
ATOM 2148 C CA . ALA A 1 274 ? -21.781 -14.056 32.459 1.00 39.62 274 ALA A CA 1
ATOM 2149 C C . ALA A 1 274 ? -22.941 -14.599 31.600 1.00 39.62 274 ALA A C 1
ATOM 2151 O O . ALA A 1 274 ? -24.016 -14.005 31.563 1.00 39.62 274 ALA A O 1
ATOM 2152 N N . LEU A 1 275 ? -22.761 -15.769 30.975 1.00 43.75 275 LEU A N 1
ATOM 2153 C CA . LEU A 1 275 ? -23.810 -16.479 30.229 1.00 43.75 275 LEU A CA 1
ATOM 2154 C C . LEU A 1 275 ? -24.987 -16.889 31.129 1.00 43.75 275 LEU A C 1
ATOM 2156 O O . LEU A 1 275 ? -26.141 -16.699 30.751 1.00 43.75 275 LEU A O 1
ATOM 2160 N N . LYS A 1 276 ? -24.710 -17.352 32.356 1.00 45.62 276 LYS A N 1
ATOM 2161 C CA . LYS A 1 276 ? -25.755 -17.668 33.350 1.00 45.62 276 LYS A CA 1
ATOM 2162 C C . LYS A 1 276 ? -26.609 -16.456 33.728 1.00 45.62 276 LYS A C 1
ATOM 2164 O O . LYS A 1 276 ? -27.810 -16.598 33.926 1.00 45.62 276 LYS A O 1
ATOM 2169 N N . VAL A 1 277 ? -26.011 -15.263 33.801 1.00 44.91 277 VAL A N 1
ATOM 2170 C CA . VAL A 1 277 ? -26.748 -14.014 34.074 1.00 44.91 277 VAL A CA 1
ATOM 2171 C C . VAL A 1 277 ? -27.732 -13.701 32.943 1.00 44.91 277 VAL A C 1
ATOM 2173 O O . VAL A 1 277 ? -28.832 -13.226 33.213 1.00 44.91 277 VAL A O 1
ATOM 2176 N N . CYS A 1 278 ? -27.377 -14.004 31.691 1.00 44.88 278 CYS A N 1
ATOM 2177 C CA . CYS A 1 278 ? -28.269 -13.819 30.547 1.00 44.88 278 CYS A CA 1
ATOM 2178 C C . CYS A 1 278 ? -29.398 -14.858 30.485 1.00 44.88 278 CYS A C 1
ATOM 2180 O O . CYS A 1 278 ? -30.533 -14.488 30.182 1.00 44.88 278 CYS A O 1
ATOM 2182 N N . GLU A 1 279 ? -29.130 -16.123 30.832 1.00 49.69 279 GLU A N 1
ATOM 2183 C CA . GLU A 1 279 ? -30.170 -17.159 30.951 1.00 49.69 279 GLU A CA 1
ATOM 2184 C C . GLU A 1 279 ? -31.230 -16.761 31.995 1.00 49.69 279 GLU A C 1
ATOM 2186 O O . GLU A 1 279 ? -32.421 -16.726 31.678 1.00 49.69 279 GLU A O 1
ATOM 2191 N N . GLU A 1 280 ? -30.808 -16.333 33.192 1.00 51.59 280 GLU A N 1
ATOM 2192 C CA . GLU A 1 280 ? -31.706 -15.880 34.269 1.00 51.59 280 GLU A CA 1
ATOM 2193 C C . GLU A 1 280 ? -32.523 -14.621 33.913 1.00 51.59 280 GLU A C 1
ATOM 2195 O O . GLU A 1 280 ? -33.618 -14.419 34.449 1.00 51.59 280 GLU A O 1
ATOM 2200 N N . PHE A 1 281 ? -32.006 -13.763 33.027 1.00 44.62 281 PHE A N 1
ATOM 2201 C CA . PHE A 1 281 ? -32.708 -12.565 32.555 1.00 44.62 281 PHE A CA 1
ATOM 2202 C C . PHE A 1 281 ? -33.717 -12.874 31.440 1.00 44.62 281 PHE A C 1
ATOM 2204 O O . PHE A 1 281 ? -34.730 -12.190 31.349 1.00 44.62 281 PHE A O 1
ATOM 2211 N N . SER A 1 282 ? -33.470 -13.899 30.614 1.00 46.47 282 SER A N 1
ATOM 2212 C CA . SER A 1 282 ? -34.388 -14.328 29.545 1.00 46.47 282 SER A CA 1
ATOM 2213 C C . SER A 1 282 ? -35.653 -15.031 30.063 1.00 46.47 282 SER A C 1
ATOM 2215 O O . SER A 1 282 ? -36.677 -15.053 29.382 1.00 46.47 282 SER A O 1
ATOM 2217 N N . GLU A 1 283 ? -35.589 -15.586 31.278 1.00 44.31 283 GLU A N 1
ATOM 2218 C CA . GLU A 1 283 ? -36.701 -16.276 31.946 1.00 44.31 283 GLU A CA 1
ATOM 2219 C C . GLU A 1 283 ? -37.639 -15.338 32.740 1.00 44.31 283 GLU A C 1
ATOM 2221 O O . GLU A 1 283 ? -38.621 -15.808 33.325 1.00 44.31 283 GLU A O 1
ATOM 2226 N N . ARG A 1 284 ? -37.369 -14.024 32.776 1.00 43.34 284 ARG A N 1
ATOM 2227 C CA . ARG A 1 284 ? -38.187 -13.005 33.466 1.00 43.34 284 ARG A CA 1
ATOM 2228 C C . ARG A 1 284 ? -38.884 -12.059 32.498 1.00 43.34 284 ARG A C 1
ATOM 2230 O O . ARG A 1 284 ? -40.030 -11.675 32.831 1.00 43.34 284 ARG A O 1
#

Secondary structure (DSSP, 8-state):
-EEEE--SSTTPPPEEEETTT--EEEE-SS-B-GGG-EE-TTSSEEEE-BSSS--EEEETTS-EEEE-SS-EEEEEE-TTT-EEEEEE--SS-SSPPPPEEEETTT--EEEE-SS-EEEEEE-TTSSEEEEEETTEEEEEEETTT--EEEE-SSPEEEEEEEE-TTSSEEEEEETTS-EEEEETTSS-EEEE-SS-PEEEEEEEEETTTTEEEEEETTS-EEEEEHHHHHHTTTTTTTS-HHHHHHHHTTTTSSS------HHHHHHHGGGHHHHHHHHHHHT-

Mean predicted aligned error: 11.9 Å

Radius of gyration: 23.61 Å; Cα contacts (8 Å, |Δi|>4): 581; chains: 1; bounding box: 66×41×60 Å

Foldseek 3Di:
DKDWADDPDPPAFIFIADPVPRHTQEGDPHAFDPVQWDAALVRQKIWTAHDPWFIFIAGSSNHGQDGHPTGFPHWDHQNAAQKIKTAHDCPPPPDHAFIFIARSVRRDTLDTDDAHFPDKDAAPNQQWIWTAHPPAFIFIAGSHRRHTPDTHPAHFDRPLKDAALVRQWIWTAHPQRKIWIDGPVRPDIDIDDDPFAADPRYWAHDNPFCWIWTHGPVRAIDIHRVVLVVVCVPDPVPDDPVRNLVSVLVPDLPPPDPPPPPVVVVRCVVVVVSNVVSVVSVVD

Nearest PDB structures (foldseek):
  7mq9-assembly1_LS  TM=6.345E-01  e=1.288E-08  Homo sapiens
  7mqa-assembly1_LT  TM=5.599E-01  e=8.331E-08  Homo sapiens
  7d5t-assembly1_BE  TM=5.830E-01  e=7.111E-06  Saccharomyces cerevisiae S288C
  1r5m-assembly1_A  TM=4.259E-01  e=9.298E-08  Saccharomyces cerevisiae
  4ci8-assembly1_A  TM=4.876E-01  e=1.706E-06  Homo sapiens

Sequence (284 aa):
NVLLVSPDIQGELPQMHSGLNGNRLATLNGDFRAGLTQFSPDGNSLIIAYYSSYGELLRTDGTFIKLLSGRVNQAAYNPSNGRLIVGYDNFLEPTTLPAEMLNSTNGAVIQVFSDEVEYMEFSPNGLYLIIDYVDKPGELRSGLDGTLIREFPDELQASSWTFNPLETFIAVIYETQQVEIFNTQGIYTASLNDNLRFSNGRVIFLDRAQTATTLYQDNHAYLLDIEWLNAMLGEADTLLPSQLISLACQYPLNNGEVLDDPELLAELQKYLDALKVCEEFSER